Protein AF-A0A7S2A9J4-F1 (afdb_monomer_lite)

Radius of gyration: 26.91 Å; chains: 1; bounding box: 63×72×62 Å

Sequence (349 aa):
GGRGGRGGRGGGRGFRDEGPPDEVVEIGKMMHECESEIVCKLTHSETKVPYFNAGIYLENKKKIGKVDEIFGPIHEVMFTIKTDPGVVAKSFETDDVFYVGTDKLLPMSRFTNPGAGGRGGGGGRGGGRGGGRGGGRGGGRGGGRGGGRGGRGGGRGGGMRGGAKVVVEPHRHEGIFVARGKEDALVTLNSTPGVAVYGEKRISVEGPPGPDGNASKVEYRVWNPFRSKLAAAVLGGVDNIWIKPGSKVLYIGAAAGTSVSHVSDVVGPKGAVYAVEFSHRPGRDLINVAKSRTNVIPIIEDARHPLKYRMLVGMVDVVFADVAQPDQARIVALNSHYFLKNGGDSVIA

InterPro domains:
  IPR000692 rRNA 2'-O-methyltransferase fibrillarin-like [NF003276] (178-348)
  IPR000692 rRNA 2'-O-methyltransferase fibrillarin-like [PF01269] (168-348)
  IPR000692 rRNA 2'-O-methyltransferase fibrillarin-like [PR00052] (186-205)
  IPR000692 rRNA 2'-O-methyltransferase fibrillarin-like [PR00052] (219-238)
  IPR000692 rRNA 2'-O-methyltransferase fibrillarin-like [PR00052] (246-267)
  IPR000692 rRNA 2'-O-methyltransferase fibrillarin-like [PR00052] (271-288)
  IPR000692 rRNA 2'-O-methyltransferase fibrillarin-like [PR00052] (296-325)
  IPR000692 rRNA 2'-O-methyltransferase fibrillarin-like [PR00052] (326-349)
  IPR000692 rRNA 2'-O-methyltransferase fibrillarin-like [SM01206] (168-349)
  IPR007504 H/ACA ribonucleoprotein complex, subunit Gar1/Naf1 [PF04410] (24-111)
  IPR009000 Translation protein, beta-barrel domain superfamily [SSF50447] (25-100)
  IPR020813 Fibrillarin, conserved site [PS00566] (271-285)
  IPR029063 S-adenosyl-L-methionine-dependent methyltransferase superfamily [G3DSA:3.40.50.150] (224-349)
  IPR029063 S-adenosyl-L-methionine-dependent methyltransferase superfamily [SSF53335] (166-348)
  IPR038664 H/ACA RNP complex subunit Gar1/Naf1, Cbf5-binding domain [G3DSA:2.40.10.230] (20-113)

Structure (mmCIF, N/CA/C/O backbone):
data_AF-A0A7S2A9J4-F1
#
_entry.id   AF-A0A7S2A9J4-F1
#
loop_
_atom_site.group_PDB
_atom_site.id
_atom_site.type_symbol
_atom_site.label_atom_id
_atom_site.label_alt_id
_atom_site.label_comp_id
_atom_site.label_asym_id
_atom_site.label_entity_id
_atom_site.label_seq_id
_atom_site.pdbx_PDB_ins_code
_atom_site.Cartn_x
_atom_site.Cartn_y
_atom_site.Cartn_z
_atom_site.occupancy
_atom_site.B_iso_or_equiv
_atom_site.auth_seq_id
_atom_site.auth_comp_id
_atom_site.auth_asym_id
_atom_site.auth_atom_id
_atom_site.pdbx_PDB_model_num
ATOM 1 N N . GLY A 1 1 ? 12.928 52.643 40.010 1.00 33.59 1 GLY A N 1
ATOM 2 C CA . GLY A 1 1 ? 12.377 52.328 38.672 1.00 33.59 1 GLY A CA 1
ATOM 3 C C . GLY A 1 1 ? 13.469 51.691 37.840 1.00 33.59 1 GLY A C 1
ATOM 4 O O . GLY A 1 1 ? 14.613 52.042 38.037 1.00 33.59 1 GLY A O 1
ATOM 5 N N . GLY A 1 2 ? 13.247 50.739 36.951 1.00 32.59 2 GLY A N 1
ATOM 6 C CA . GLY A 1 2 ? 12.033 50.156 36.409 1.00 32.59 2 GLY A CA 1
ATOM 7 C C . GLY A 1 2 ? 12.412 49.462 35.097 1.00 32.59 2 GLY A C 1
ATOM 8 O O . GLY A 1 2 ? 13.239 49.999 34.372 1.00 32.59 2 GLY A O 1
ATOM 9 N N . ARG A 1 3 ? 11.739 48.336 34.801 1.00 33.22 3 ARG A N 1
ATOM 10 C CA . ARG A 1 3 ? 11.648 47.647 33.489 1.00 33.22 3 ARG A CA 1
ATOM 11 C C . ARG A 1 3 ? 12.969 47.051 32.961 1.00 33.22 3 ARG A C 1
ATOM 13 O O . ARG A 1 3 ? 14.032 47.610 33.123 1.00 33.22 3 ARG A O 1
ATOM 20 N N . GLY A 1 4 ? 12.999 45.915 32.280 1.00 30.64 4 GLY A N 1
ATOM 21 C CA . GLY A 1 4 ? 11.955 45.093 31.679 1.00 30.64 4 GLY A CA 1
ATOM 22 C C . GLY A 1 4 ? 12.663 44.119 30.731 1.00 30.64 4 GLY A C 1
ATOM 23 O O . GLY A 1 4 ? 13.538 44.529 29.974 1.00 30.64 4 GLY A O 1
ATOM 24 N N . GLY A 1 5 ? 12.350 42.828 30.840 1.00 34.75 5 GLY A N 1
ATOM 25 C CA . GLY A 1 5 ? 13.091 41.756 30.180 1.00 34.75 5 GLY A CA 1
ATOM 26 C C . GLY A 1 5 ? 12.804 41.539 28.693 1.00 34.75 5 GLY A C 1
ATOM 27 O O . GLY A 1 5 ? 11.956 42.182 28.079 1.00 34.75 5 GLY A O 1
ATOM 28 N N . ARG A 1 6 ? 13.481 40.527 28.142 1.00 33.19 6 ARG A N 1
ATOM 29 C CA . ARG A 1 6 ? 13.029 39.770 26.967 1.00 33.19 6 ARG A CA 1
ATOM 30 C C . ARG A 1 6 ? 13.621 38.359 27.009 1.00 33.19 6 ARG A C 1
ATOM 32 O O . ARG A 1 6 ? 14.668 38.080 26.441 1.00 33.19 6 ARG A O 1
ATOM 39 N N . GLY A 1 7 ? 12.932 37.471 27.724 1.00 32.53 7 GLY A N 1
ATOM 40 C CA . GLY A 1 7 ? 13.117 36.029 27.598 1.00 32.53 7 GLY A CA 1
ATOM 41 C C . GLY A 1 7 ? 12.467 35.543 26.303 1.00 32.53 7 GLY A C 1
ATOM 42 O O . GLY A 1 7 ? 11.255 35.674 26.124 1.00 32.53 7 GLY A O 1
ATOM 43 N N . GLY A 1 8 ? 13.270 34.995 25.394 1.00 33.19 8 GLY A N 1
ATOM 44 C CA . GLY A 1 8 ? 12.795 34.269 24.221 1.00 33.19 8 GLY A CA 1
ATOM 45 C C . GLY A 1 8 ? 12.252 32.904 24.632 1.00 33.19 8 GLY A C 1
ATOM 46 O O . GLY A 1 8 ? 13.010 31.963 24.843 1.00 33.19 8 GLY A O 1
ATOM 47 N N . ARG A 1 9 ? 10.924 32.807 24.749 1.00 37.47 9 ARG A N 1
ATOM 48 C CA . ARG A 1 9 ? 10.172 31.552 24.875 1.00 37.47 9 ARG A CA 1
ATOM 49 C C . ARG A 1 9 ? 10.313 30.725 23.590 1.00 37.47 9 ARG A C 1
ATOM 51 O O . ARG A 1 9 ? 9.515 30.868 22.670 1.00 37.47 9 ARG A O 1
ATOM 58 N N . GLY A 1 10 ? 11.288 29.822 23.553 1.00 32.78 10 GLY A N 1
ATOM 59 C CA . GLY A 1 10 ? 11.286 28.649 22.676 1.00 32.78 10 GLY A CA 1
ATOM 60 C C . GLY A 1 10 ? 10.519 27.512 23.347 1.00 32.78 10 GLY A C 1
ATOM 61 O O . GLY A 1 10 ? 11.119 26.581 23.873 1.00 32.78 10 GLY A O 1
ATOM 62 N N . GLY A 1 11 ? 9.191 27.634 23.415 1.00 30.95 11 GLY A N 1
ATOM 63 C CA . GLY A 1 11 ? 8.317 26.620 23.999 1.00 30.95 11 GLY A CA 1
ATOM 64 C C . GLY A 1 11 ? 8.198 25.415 23.076 1.00 30.95 11 GLY A C 1
ATOM 65 O O . GLY A 1 11 ? 7.288 25.359 22.251 1.00 30.95 11 GLY A O 1
ATOM 66 N N . GLY A 1 12 ? 9.105 24.451 23.233 1.00 31.80 12 GLY A N 1
ATOM 67 C CA . GLY A 1 12 ? 8.874 23.088 22.780 1.00 31.80 12 GLY A CA 1
ATOM 68 C C . GLY A 1 12 ? 7.576 22.593 23.410 1.00 31.80 12 GLY A C 1
ATOM 69 O O . GLY A 1 12 ? 7.498 22.419 24.626 1.00 31.80 12 GLY A O 1
ATOM 70 N N . ARG A 1 13 ? 6.533 22.422 22.594 1.00 37.50 13 ARG A N 1
ATOM 71 C CA . ARG A 1 13 ? 5.308 21.729 22.998 1.00 37.50 13 ARG A CA 1
ATOM 72 C C . ARG A 1 13 ? 5.639 20.244 23.105 1.00 37.50 13 ARG A C 1
ATOM 74 O O . ARG A 1 13 ? 5.336 19.463 22.211 1.00 37.50 13 ARG A O 1
ATOM 81 N N . GLY A 1 14 ? 6.314 19.882 24.193 1.00 33.25 14 GLY A N 1
ATOM 82 C CA . GLY A 1 14 ? 6.197 18.540 24.732 1.00 33.25 14 GLY A CA 1
ATOM 83 C C . GLY A 1 14 ? 4.716 18.274 24.973 1.00 33.25 14 GLY A C 1
ATOM 84 O O . GLY A 1 14 ? 3.995 19.171 25.419 1.00 33.25 14 GLY A O 1
ATOM 85 N N . PHE A 1 15 ? 4.268 17.074 24.616 1.00 44.59 15 PHE A N 1
ATOM 86 C CA . PHE A 1 15 ? 2.981 16.545 25.041 1.00 44.59 15 PHE A CA 1
ATOM 87 C C . PHE A 1 15 ? 2.942 16.640 26.567 1.00 44.59 15 PHE A C 1
ATOM 89 O O . PHE A 1 15 ? 3.576 15.848 27.262 1.00 44.59 15 PHE A O 1
ATOM 96 N N . ARG A 1 16 ? 2.299 17.693 27.078 1.00 44.44 16 ARG A N 1
ATOM 97 C CA . ARG A 1 16 ? 2.004 17.816 28.498 1.00 44.44 16 ARG A CA 1
ATOM 98 C C . ARG A 1 16 ? 1.032 16.694 28.805 1.00 44.44 16 ARG A C 1
ATOM 100 O O . ARG A 1 16 ? -0.001 16.594 28.150 1.00 44.44 16 ARG A O 1
ATOM 107 N N . ASP A 1 17 ? 1.390 15.882 29.787 1.00 51.38 17 ASP A N 1
ATOM 108 C CA . ASP A 1 17 ? 0.411 15.141 30.562 1.00 51.38 17 ASP A CA 1
ATOM 109 C C . ASP A 1 17 ? -0.480 16.218 31.200 1.00 51.38 17 ASP A C 1
ATOM 111 O O . ASP A 1 17 ? -0.089 16.897 32.154 1.00 51.38 17 ASP A O 1
ATOM 115 N N . GLU A 1 18 ? -1.577 16.548 30.516 1.00 58.66 18 GLU A N 1
ATOM 116 C CA . GLU A 1 18 ? -2.570 17.485 31.018 1.00 58.66 18 GLU A CA 1
ATOM 117 C C . GLU A 1 18 ? -3.160 16.826 32.258 1.00 58.66 18 GLU A C 1
ATOM 119 O O . GLU A 1 18 ? -3.710 15.724 32.193 1.00 58.66 18 GLU A O 1
ATOM 124 N N . GLY A 1 19 ? -2.957 17.477 33.405 1.00 61.97 19 GLY A N 1
ATOM 125 C CA . GLY A 1 19 ? -3.567 17.064 34.659 1.00 61.97 19 GLY A CA 1
ATOM 126 C C . GLY A 1 19 ? -5.087 16.917 34.515 1.00 61.97 19 GLY A C 1
ATOM 127 O O . GLY A 1 19 ? -5.661 17.333 33.505 1.00 61.97 19 GLY A O 1
ATOM 128 N N . PRO A 1 20 ? -5.750 16.304 35.506 1.00 64.44 20 PRO A N 1
ATOM 129 C CA . PRO A 1 20 ? -7.187 16.075 35.439 1.00 64.44 20 PRO A CA 1
ATOM 130 C C . PRO A 1 20 ? -7.920 17.393 35.127 1.00 64.44 20 PRO A C 1
ATOM 132 O O . PRO A 1 20 ? -7.571 18.423 35.707 1.00 64.44 20 PRO A O 1
ATOM 135 N N . PRO A 1 21 ? -8.884 17.381 34.193 1.00 73.81 21 PRO A N 1
ATOM 136 C CA . PRO A 1 21 ? -9.568 18.588 33.753 1.00 73.81 21 PRO A CA 1
ATOM 137 C C . PRO A 1 21 ? -10.351 19.226 34.906 1.00 73.81 21 PRO A C 1
ATOM 139 O O . PRO A 1 21 ? -10.860 18.536 35.799 1.00 73.81 21 PRO A O 1
ATOM 142 N N . ASP A 1 22 ? -10.471 20.555 34.860 1.00 73.75 22 ASP A N 1
ATOM 143 C CA . ASP A 1 22 ? -11.197 21.335 35.868 1.00 73.75 22 ASP A CA 1
ATOM 144 C C . ASP A 1 22 ? -12.659 20.868 35.971 1.00 73.75 22 ASP A C 1
ATOM 146 O O . ASP A 1 22 ? -13.182 20.689 37.073 1.00 73.75 22 ASP A O 1
ATOM 150 N N . GLU A 1 23 ? -13.275 20.535 34.834 1.00 80.88 23 GLU A N 1
ATOM 151 C CA . GLU A 1 23 ? -14.628 19.990 34.728 1.00 80.88 23 GLU A CA 1
ATOM 152 C C . GLU A 1 23 ? -14.685 18.866 33.688 1.00 80.88 23 GLU A C 1
ATOM 154 O O . GLU A 1 23 ? -14.047 18.935 32.634 1.00 80.88 23 GLU A O 1
ATOM 159 N N . VAL A 1 24 ? -15.474 17.835 33.988 1.00 86.25 24 VAL A N 1
ATOM 160 C CA . VAL A 1 24 ? -15.782 16.741 33.065 1.00 86.25 24 VAL A CA 1
ATOM 161 C C . VAL A 1 24 ? -17.274 16.748 32.769 1.00 86.25 24 VAL A C 1
ATOM 163 O O . VAL A 1 24 ? -18.081 17.050 33.645 1.00 86.25 24 VAL A O 1
ATOM 166 N N . VAL A 1 25 ? -17.639 16.424 31.535 1.00 89.75 25 VAL A N 1
ATOM 167 C CA . VAL A 1 25 ? -19.033 16.291 31.100 1.00 89.75 25 VAL A CA 1
ATOM 168 C C . VAL A 1 25 ? -19.250 14.919 30.494 1.00 89.75 25 VAL A C 1
ATOM 170 O O . VAL A 1 25 ? -18.323 14.341 29.924 1.00 89.75 25 VAL A O 1
ATOM 173 N N . GLU A 1 26 ? -20.468 14.407 30.629 1.00 91.50 26 GLU A N 1
ATOM 174 C CA . GLU A 1 26 ? -20.876 13.150 30.013 1.00 91.50 26 GLU A CA 1
ATOM 175 C C . GLU A 1 26 ? -20.654 13.209 28.494 1.00 91.50 26 GLU A C 1
ATOM 177 O O . GLU A 1 26 ? -21.028 14.181 27.831 1.00 91.50 26 GLU A O 1
ATOM 182 N N . ILE A 1 27 ? -20.011 12.172 27.952 1.00 90.38 27 ILE A N 1
ATOM 183 C CA . ILE A 1 27 ? -19.738 12.055 26.516 1.00 90.38 27 ILE A CA 1
ATOM 184 C C . ILE A 1 27 ? -20.468 10.872 25.887 1.00 90.38 27 ILE A C 1
ATOM 186 O O . ILE A 1 27 ? -20.951 10.974 24.761 1.00 90.38 27 ILE A O 1
ATOM 190 N N . GLY A 1 28 ? -20.570 9.747 26.584 1.00 91.88 28 GLY A N 1
ATOM 191 C CA . GLY A 1 28 ? -21.165 8.560 26.000 1.00 91.88 28 GLY A CA 1
ATOM 192 C C . GLY A 1 28 ? -21.316 7.420 26.981 1.00 91.88 28 GLY A C 1
ATOM 193 O O . GLY A 1 28 ? -20.763 7.448 28.079 1.00 91.88 28 GLY A O 1
ATOM 194 N N . LYS A 1 29 ? -22.066 6.418 26.536 1.00 93.38 29 LYS A N 1
ATOM 195 C CA . LYS A 1 29 ? -22.373 5.205 27.287 1.00 93.38 29 LYS A CA 1
ATOM 196 C C . LYS A 1 29 ? -21.697 4.001 26.668 1.00 93.38 29 LYS A C 1
ATOM 198 O O . LYS A 1 29 ? -21.623 3.905 25.440 1.00 93.38 29 LYS A O 1
ATOM 203 N N . MET A 1 30 ? -21.236 3.082 27.505 1.00 91.19 30 MET A N 1
ATOM 204 C CA . MET A 1 30 ? -20.679 1.816 27.058 1.00 91.19 30 MET A CA 1
ATOM 205 C C . MET A 1 30 ? -21.712 1.015 26.265 1.00 91.19 30 MET A C 1
ATOM 207 O O . MET A 1 30 ? -22.848 0.842 26.697 1.00 91.19 30 MET A O 1
ATOM 211 N N . MET A 1 31 ? -21.290 0.482 25.121 1.00 90.25 31 MET A N 1
ATOM 212 C CA . MET A 1 31 ? -22.050 -0.514 24.371 1.00 90.25 31 MET A CA 1
ATOM 213 C C . MET A 1 31 ? -21.505 -1.916 24.638 1.00 90.25 31 MET A C 1
ATOM 215 O O . MET A 1 31 ? -22.228 -2.773 25.137 1.00 90.25 31 MET A O 1
ATOM 219 N N . HIS A 1 32 ? -20.238 -2.144 24.291 1.00 89.38 32 HIS A N 1
ATOM 220 C CA . HIS A 1 32 ? -19.559 -3.428 24.447 1.00 89.38 32 HIS A CA 1
ATOM 221 C C . HIS A 1 32 ? -18.040 -3.235 24.485 1.00 89.38 32 HIS A C 1
ATOM 223 O O . HIS A 1 32 ? -17.503 -2.225 24.018 1.00 89.38 32 HIS A O 1
ATOM 229 N N . GLU A 1 33 ? -17.337 -4.214 25.036 1.00 89.31 33 GLU A N 1
ATOM 230 C CA . GLU A 1 33 ? -15.886 -4.301 24.999 1.00 89.31 33 GLU A CA 1
ATOM 231 C C . GLU A 1 33 ? -15.382 -4.899 23.676 1.00 89.31 33 GLU A C 1
ATOM 233 O O . GLU A 1 33 ? -15.987 -5.803 23.103 1.00 89.31 33 GLU A O 1
ATOM 238 N N . CYS A 1 34 ? -14.227 -4.429 23.206 1.00 84.81 34 CYS A N 1
ATOM 239 C CA . CYS A 1 34 ? -13.519 -4.987 22.059 1.00 84.81 34 CYS A CA 1
ATOM 240 C C . CYS A 1 34 ? -12.036 -5.134 22.416 1.00 84.81 34 CYS A C 1
ATOM 242 O O . CYS A 1 34 ? -11.259 -4.186 22.334 1.00 84.81 34 CYS A O 1
ATOM 244 N N . GLU A 1 35 ? -11.642 -6.326 22.872 1.00 84.62 35 GLU A N 1
ATOM 245 C CA . GLU A 1 35 ? -10.286 -6.643 23.345 1.00 84.62 35 GLU A CA 1
ATOM 246 C C . GLU A 1 35 ? -9.754 -5.692 24.439 1.00 84.62 35 GLU A C 1
ATOM 248 O O . GLU A 1 35 ? -9.981 -5.915 25.630 1.00 84.62 35 GLU A O 1
ATOM 253 N N . SER A 1 36 ? -9.006 -4.663 24.031 1.00 83.00 36 SER A N 1
ATOM 254 C CA . SER A 1 36 ? -8.380 -3.641 24.884 1.00 83.00 36 SER A CA 1
ATOM 255 C C . SER A 1 36 ? -9.006 -2.253 24.707 1.00 83.00 36 SER A C 1
ATOM 257 O O . SER A 1 36 ? -8.468 -1.249 25.178 1.00 83.00 36 SER A O 1
ATOM 259 N N . GLU A 1 37 ? -10.145 -2.198 24.025 1.00 90.44 37 GLU A N 1
ATOM 260 C CA . GLU A 1 37 ? -10.896 -0.988 23.741 1.00 90.44 37 GLU A CA 1
ATOM 261 C C . GLU A 1 37 ? -12.333 -1.114 24.244 1.00 90.44 37 GLU A C 1
ATOM 263 O O . GLU A 1 37 ? -12.885 -2.209 24.381 1.00 90.44 37 GLU A O 1
ATOM 268 N N . ILE A 1 38 ? -12.937 0.031 24.543 1.00 92.81 38 ILE A N 1
ATOM 269 C CA . ILE A 1 38 ? -14.344 0.129 24.932 1.00 92.81 38 ILE A CA 1
ATOM 270 C C . ILE A 1 38 ? -15.074 0.858 23.814 1.00 92.81 38 ILE A C 1
ATOM 272 O O . ILE A 1 38 ? -14.677 1.965 23.444 1.00 92.81 38 ILE A O 1
ATOM 276 N N . VAL A 1 39 ? -16.137 0.257 23.286 1.00 92.88 39 VAL A N 1
ATOM 277 C CA . VAL A 1 39 ? -16.997 0.888 22.285 1.00 92.88 39 VAL A CA 1
ATOM 278 C C . VAL A 1 39 ? -18.123 1.617 22.996 1.00 92.88 39 VAL A C 1
ATOM 280 O O . VAL A 1 39 ? -18.848 1.026 23.798 1.00 92.88 39 VAL A O 1
ATOM 283 N N . CYS A 1 40 ? -18.271 2.905 22.699 1.00 91.56 40 CYS A N 1
ATOM 284 C CA . CYS A 1 40 ? -19.250 3.771 23.339 1.00 91.56 40 CYS A CA 1
ATOM 285 C C . CYS A 1 40 ? -20.175 4.433 22.323 1.00 91.56 40 CYS A C 1
ATOM 287 O O . CYS A 1 40 ? -19.737 4.874 21.258 1.00 91.56 40 CYS A O 1
ATOM 289 N N . LYS A 1 41 ? -21.449 4.566 22.697 1.00 91.81 41 LYS A N 1
ATOM 290 C CA . LYS A 1 41 ? -22.440 5.365 21.978 1.00 91.81 41 LYS A CA 1
ATOM 291 C C . LYS A 1 41 ? -22.434 6.785 22.520 1.00 91.81 41 LYS A C 1
ATOM 293 O O . LYS A 1 41 ? -22.527 6.993 23.730 1.00 91.81 41 LYS A O 1
ATOM 298 N N . LEU A 1 42 ? -22.336 7.763 21.628 1.00 88.44 42 LEU A N 1
ATOM 299 C CA . LEU A 1 42 ? -22.327 9.174 21.990 1.00 88.44 42 LEU A CA 1
ATOM 300 C C . LEU A 1 42 ? -23.726 9.603 22.466 1.00 88.44 42 LEU A C 1
ATOM 302 O O . LEU A 1 42 ? -24.696 9.482 21.719 1.00 88.44 42 LEU A O 1
ATOM 306 N N . THR A 1 43 ? -23.845 10.106 23.698 1.00 82.00 43 THR A N 1
ATOM 307 C CA . THR A 1 43 ? -25.149 10.482 24.286 1.00 82.00 43 THR A CA 1
ATOM 308 C C . THR A 1 43 ? -25.664 11.828 23.784 1.00 82.00 43 THR A C 1
ATOM 310 O O . THR A 1 43 ? -26.870 12.066 23.760 1.00 82.00 43 THR A O 1
ATOM 313 N N . HIS A 1 44 ? -24.767 12.688 23.297 1.00 70.88 44 HIS A N 1
ATOM 314 C CA . HIS A 1 44 ? -25.088 13.995 22.718 1.00 70.88 44 HIS A CA 1
ATOM 315 C C . HIS A 1 44 ? -24.646 14.111 21.252 1.00 70.88 44 HIS A C 1
ATOM 317 O O . HIS A 1 44 ? -24.027 15.108 20.857 1.00 70.88 44 HIS A O 1
ATOM 323 N N . SER A 1 45 ? -24.978 13.097 20.443 1.00 59.81 45 SER A N 1
ATOM 324 C CA . SER A 1 45 ? -24.548 12.965 19.041 1.00 59.81 45 SER A CA 1
ATOM 325 C C . SER A 1 45 ? -24.882 14.153 18.142 1.00 59.81 45 SER A C 1
ATOM 327 O O . SER A 1 45 ? -24.171 14.402 17.176 1.00 59.81 45 SER A O 1
ATOM 329 N N . GLU A 1 46 ? -25.901 14.939 18.480 1.00 57.94 46 GLU A N 1
ATOM 330 C CA . GLU A 1 46 ? -26.344 16.080 17.675 1.00 57.94 46 GLU A CA 1
ATOM 331 C C . GLU A 1 46 ? -25.550 17.372 17.930 1.00 57.94 46 GLU A C 1
ATOM 333 O O . GLU A 1 46 ? -25.601 18.299 17.121 1.00 57.94 46 GLU A O 1
ATOM 338 N N . THR A 1 47 ? -24.793 17.467 19.032 1.00 61.97 47 THR A N 1
ATOM 339 C CA . THR A 1 47 ? -24.224 18.756 19.471 1.00 61.97 47 THR A CA 1
ATOM 340 C C . THR A 1 47 ? -22.702 18.786 19.521 1.00 61.97 47 THR A C 1
ATOM 342 O O . THR A 1 47 ? -22.105 19.761 19.046 1.00 61.97 47 THR A O 1
ATOM 345 N N . LYS A 1 48 ? -22.050 17.758 20.078 1.00 80.00 48 LYS A N 1
ATOM 346 C CA . LYS A 1 48 ? -20.613 17.798 20.389 1.00 80.00 48 LYS A CA 1
ATOM 347 C C . LYS A 1 48 ? -19.936 16.442 20.182 1.00 80.00 48 LYS A C 1
ATOM 349 O O . LYS A 1 48 ? -20.427 15.429 20.655 1.00 80.00 48 LYS A O 1
ATOM 354 N N . VAL A 1 49 ? -18.771 16.453 19.538 1.00 84.56 49 VAL A N 1
ATOM 355 C CA . VAL A 1 49 ? -17.909 15.288 19.270 1.00 84.56 49 VAL A CA 1
ATOM 356 C C . VAL A 1 49 ? -16.585 15.470 20.008 1.00 84.56 49 VAL A C 1
ATOM 358 O O . VAL A 1 49 ? -16.038 16.576 19.972 1.00 84.56 49 VAL A O 1
ATOM 361 N N . PRO A 1 50 ? -16.026 14.444 20.663 1.00 85.94 50 PRO A N 1
ATOM 362 C CA . PRO A 1 50 ? -14.729 14.575 21.315 1.00 85.94 50 PRO A CA 1
ATOM 363 C C . PRO A 1 50 ? -13.589 14.745 20.296 1.00 85.94 50 PRO A C 1
ATOM 365 O O . PRO A 1 50 ? -13.678 14.297 19.153 1.00 85.94 50 PRO A O 1
ATOM 368 N N . TYR A 1 51 ? -12.483 15.381 20.695 1.00 84.44 51 TYR A N 1
ATOM 369 C CA . TYR A 1 51 ? -11.259 15.322 19.884 1.00 84.44 51 TYR A CA 1
ATOM 370 C C . TYR A 1 51 ? -10.692 13.897 19.867 1.00 84.44 51 TYR A C 1
ATOM 372 O O . TYR A 1 51 ? -10.717 13.186 20.872 1.00 84.44 51 TYR A O 1
ATOM 380 N N . PHE A 1 52 ? -10.052 13.529 18.758 1.00 85.62 52 PHE A N 1
ATOM 381 C CA . PHE A 1 52 ? -9.144 12.384 18.731 1.00 85.62 52 PHE A CA 1
ATOM 382 C C . PHE A 1 52 ? -8.062 12.527 19.811 1.00 85.62 52 PHE A C 1
ATOM 384 O O . PHE A 1 52 ? -7.494 13.609 19.985 1.00 85.62 52 PHE A O 1
ATOM 391 N N . ASN A 1 53 ? -7.748 11.433 20.508 1.00 86.62 53 ASN A N 1
ATOM 392 C CA . ASN A 1 53 ? -6.859 11.388 21.674 1.00 86.62 53 ASN A CA 1
ATOM 393 C C . ASN A 1 53 ? -7.313 12.217 22.892 1.00 86.62 53 ASN A C 1
ATOM 395 O O . ASN A 1 53 ? -6.503 12.434 23.797 1.00 86.62 53 ASN A O 1
ATOM 399 N N . ALA A 1 54 ? -8.569 12.673 22.959 1.00 89.38 54 ALA A N 1
ATOM 400 C CA . ALA A 1 54 ? -9.099 13.276 24.180 1.00 89.38 54 ALA A CA 1
ATOM 401 C C . ALA A 1 54 ? -9.059 12.263 25.333 1.00 89.38 54 ALA A C 1
ATOM 403 O O . ALA A 1 54 ? -9.393 11.095 25.140 1.00 89.38 54 ALA A O 1
ATOM 404 N N . GLY A 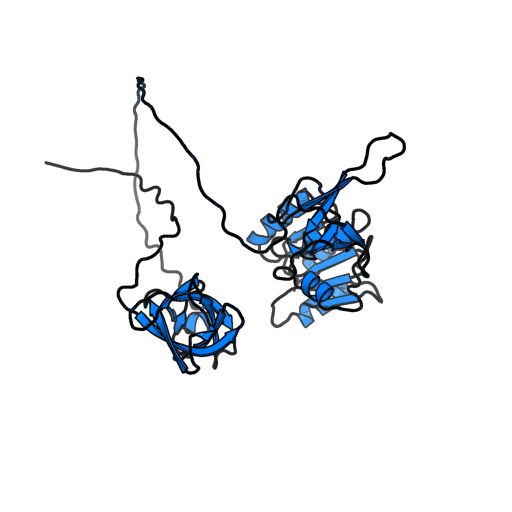1 55 ? -8.640 12.704 26.521 1.00 91.12 55 GLY A N 1
ATOM 405 C CA . GLY A 1 55 ? -8.675 11.871 27.721 1.00 91.12 55 GLY A CA 1
ATOM 406 C C . GLY A 1 55 ? -10.114 11.551 28.116 1.00 91.12 55 GLY A C 1
ATOM 407 O O . GLY A 1 55 ? -10.964 12.441 28.104 1.00 91.12 55 GLY A O 1
ATOM 408 N N . ILE A 1 56 ? -10.364 10.294 28.466 1.00 93.31 56 ILE A N 1
ATOM 409 C CA . ILE A 1 56 ? -11.647 9.824 28.985 1.00 93.31 56 ILE A CA 1
ATOM 410 C C . ILE A 1 56 ? -11.511 9.550 30.477 1.00 93.31 56 ILE A C 1
ATOM 412 O O . ILE A 1 56 ? -10.522 8.963 30.932 1.00 93.31 56 ILE A O 1
ATOM 416 N N . TYR A 1 57 ? -12.534 9.955 31.219 1.00 92.19 57 TYR A N 1
ATOM 417 C CA . TYR A 1 57 ? -12.596 9.906 32.667 1.00 92.19 57 TYR A CA 1
ATOM 418 C C . TYR A 1 57 ? -13.882 9.225 33.146 1.00 92.19 57 TYR A C 1
ATOM 420 O O . TYR A 1 57 ? -14.885 9.181 32.436 1.00 92.19 57 TYR A O 1
ATOM 428 N N . LEU A 1 58 ? -13.844 8.728 34.379 1.00 90.94 58 LEU A N 1
ATOM 429 C CA . LEU A 1 58 ? -15.038 8.425 35.167 1.00 90.94 58 LEU A CA 1
ATOM 430 C C . LEU A 1 58 ? -15.562 9.702 35.838 1.00 90.94 58 LEU A C 1
ATOM 432 O O . LEU A 1 58 ? -14.870 10.723 35.871 1.00 90.94 58 LEU A O 1
ATOM 436 N N . GLU A 1 59 ? -16.745 9.626 36.443 1.00 87.06 59 GLU A N 1
ATOM 437 C CA . GLU A 1 59 ? -17.364 10.744 37.171 1.00 87.06 59 GLU A CA 1
ATOM 438 C C . GLU A 1 59 ? -16.436 11.323 38.256 1.00 87.06 59 GLU A C 1
ATOM 440 O O . GLU A 1 59 ? -16.309 12.535 38.422 1.00 87.06 59 GLU A O 1
ATOM 445 N N . ASN A 1 60 ? -15.669 10.459 38.928 1.00 86.56 60 ASN A N 1
ATOM 446 C CA . ASN A 1 60 ? -14.671 10.847 39.930 1.00 86.56 60 ASN A CA 1
ATOM 447 C C . ASN A 1 60 ? -13.383 11.470 39.343 1.00 86.56 60 ASN A C 1
ATOM 449 O O . ASN A 1 60 ? -12.379 11.584 40.049 1.00 86.56 60 ASN A O 1
ATOM 453 N N . LYS A 1 61 ? -13.381 11.839 38.055 1.00 86.12 61 LYS A N 1
ATOM 454 C CA . LYS A 1 61 ? -12.246 12.397 37.299 1.00 86.12 61 LYS A CA 1
ATOM 455 C C . LYS A 1 61 ? -11.026 11.475 37.205 1.00 86.12 61 LYS A C 1
ATOM 457 O O . LYS A 1 61 ? -9.937 11.922 36.833 1.00 86.12 61 LYS A O 1
ATOM 462 N N . LYS A 1 62 ? -11.170 10.179 37.496 1.00 88.62 62 LYS A N 1
ATOM 463 C CA . LYS A 1 62 ? -10.115 9.194 37.239 1.00 88.62 62 LYS A CA 1
ATOM 464 C C . LYS A 1 62 ? -10.038 8.928 35.742 1.00 88.62 62 LYS A C 1
ATOM 466 O O . LYS A 1 62 ? -11.015 8.488 35.141 1.00 88.62 62 LYS A O 1
ATOM 471 N N . LYS A 1 63 ? -8.869 9.168 35.152 1.00 90.62 63 LYS A N 1
ATOM 472 C CA . LYS A 1 63 ? -8.613 8.858 33.744 1.00 90.62 63 LYS A CA 1
ATOM 473 C C . LYS A 1 63 ? -8.588 7.345 33.537 1.00 90.62 63 LYS A C 1
ATOM 475 O O . LYS A 1 63 ? -7.941 6.633 34.305 1.00 90.62 63 LYS A O 1
ATOM 480 N N . ILE A 1 64 ? -9.285 6.878 32.507 1.00 92.81 64 ILE A N 1
ATOM 481 C CA . ILE A 1 64 ? -9.364 5.453 32.153 1.00 92.81 64 ILE A CA 1
ATOM 482 C C . ILE A 1 64 ? -8.769 5.137 30.784 1.00 92.81 64 ILE A C 1
ATOM 484 O O . ILE A 1 64 ? -8.503 3.978 30.477 1.00 92.81 64 ILE A O 1
ATOM 488 N N . GLY A 1 65 ? -8.555 6.156 29.960 1.00 93.00 65 GLY A N 1
ATOM 489 C CA . GLY A 1 65 ? -8.045 5.981 28.615 1.00 93.00 65 GLY A CA 1
ATOM 490 C C . GLY A 1 65 ? -8.162 7.249 27.794 1.00 93.00 65 GLY A C 1
ATOM 491 O O . GLY A 1 65 ? -8.232 8.366 28.322 1.00 93.00 65 GLY A O 1
ATOM 492 N N . LYS A 1 66 ? -8.185 7.069 26.479 1.00 94.06 66 LYS A N 1
ATOM 493 C CA . LYS A 1 66 ? -8.333 8.152 25.510 1.00 94.06 66 LYS A CA 1
ATOM 494 C C . LYS A 1 66 ? -9.129 7.706 24.290 1.00 94.06 66 LYS A C 1
ATOM 496 O O . LYS A 1 66 ? -9.111 6.529 23.946 1.00 94.06 66 LYS A O 1
ATOM 501 N N . VAL A 1 67 ? -9.770 8.656 23.618 1.00 92.75 67 VAL A N 1
ATOM 502 C CA . VAL A 1 67 ? -10.467 8.410 22.347 1.00 92.75 67 VAL A CA 1
ATOM 503 C C . VAL A 1 67 ? -9.464 7.979 21.277 1.00 92.75 67 VAL A C 1
ATOM 505 O O . VAL A 1 67 ? -8.483 8.698 21.055 1.00 92.75 67 VAL A O 1
ATOM 508 N N . ASP A 1 68 ? -9.714 6.850 20.613 1.00 91.94 68 ASP A N 1
ATOM 509 C CA . ASP A 1 68 ? -8.884 6.361 19.500 1.00 91.94 68 ASP A CA 1
ATOM 510 C C . ASP A 1 68 ? -9.586 6.573 18.156 1.00 91.94 68 ASP A C 1
ATOM 512 O O . ASP A 1 68 ? -9.061 7.279 17.295 1.00 91.94 68 ASP A O 1
ATOM 516 N N . GLU A 1 69 ? -10.816 6.068 18.015 1.00 90.69 69 GLU A N 1
ATOM 517 C CA . GLU A 1 69 ? -11.593 6.151 16.776 1.00 90.69 69 GLU A CA 1
ATOM 518 C C . GLU A 1 69 ? -12.991 6.738 16.996 1.00 90.69 69 GLU A C 1
ATOM 520 O O . GLU A 1 69 ? -13.586 6.582 18.058 1.00 90.69 69 GLU A O 1
ATOM 525 N N . ILE A 1 70 ? -13.522 7.424 15.980 1.00 90.19 70 ILE A N 1
ATOM 526 C CA . ILE A 1 70 ? -14.891 7.961 15.949 1.00 90.19 70 ILE A CA 1
ATOM 527 C C . ILE A 1 70 ? -15.518 7.517 14.630 1.00 90.19 70 ILE A C 1
ATOM 529 O O . ILE A 1 70 ? -14.961 7.781 13.563 1.00 90.19 70 ILE A O 1
ATOM 533 N N . PHE A 1 71 ? -16.652 6.829 14.702 1.00 90.62 71 PHE A N 1
ATOM 534 C CA . PHE A 1 71 ? -17.285 6.154 13.571 1.00 90.62 71 PHE A CA 1
ATOM 535 C C . PHE A 1 71 ? -18.811 6.111 13.734 1.00 90.62 71 PHE A C 1
ATOM 537 O O . PHE A 1 71 ? -19.371 6.674 14.671 1.00 90.62 71 PHE A O 1
ATOM 544 N N . GLY A 1 72 ? -19.496 5.455 12.798 1.00 86.94 72 GLY A N 1
ATOM 545 C CA . GLY A 1 72 ? -20.957 5.410 12.747 1.00 86.94 72 GLY A CA 1
ATOM 546 C C . GLY A 1 72 ? -21.564 6.534 11.895 1.00 86.94 72 GLY A C 1
ATOM 547 O O . GLY A 1 72 ? -20.860 7.448 11.452 1.00 86.94 72 GLY A O 1
ATOM 548 N N . PRO A 1 73 ? -22.866 6.444 11.585 1.00 80.50 73 PRO A N 1
ATOM 549 C CA . PRO A 1 73 ? -23.564 7.469 10.821 1.00 80.50 73 PRO A CA 1
ATOM 550 C C . PRO A 1 73 ? -23.749 8.752 11.648 1.00 80.50 73 PRO A C 1
ATOM 552 O O . PRO A 1 73 ? -23.722 8.732 12.872 1.00 80.50 73 PRO A O 1
ATOM 555 N N . ILE A 1 74 ? -24.001 9.885 10.983 1.00 74.94 74 ILE A N 1
ATOM 556 C CA . ILE A 1 74 ? -24.099 11.218 11.623 1.00 74.94 74 ILE A CA 1
ATOM 557 C C . ILE A 1 74 ? -25.137 11.269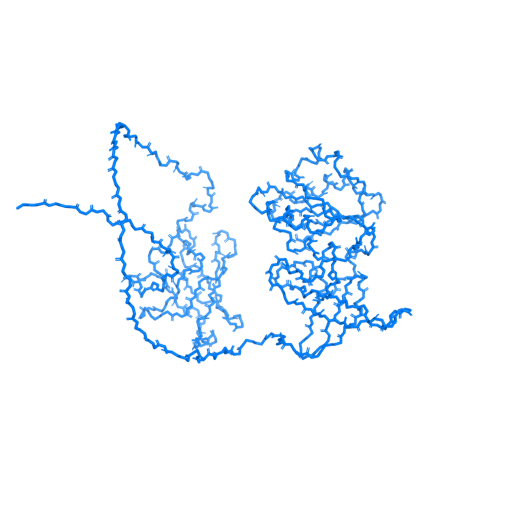 12.763 1.00 74.94 74 ILE A C 1
ATOM 559 O O . ILE A 1 74 ? -24.965 12.027 13.712 1.00 74.94 74 ILE A O 1
ATOM 563 N N . HIS A 1 75 ? -26.202 10.468 12.680 1.00 76.19 75 HIS A N 1
ATOM 564 C CA . HIS A 1 75 ? -27.259 10.393 13.695 1.00 76.19 75 HIS A CA 1
ATOM 565 C C . HIS A 1 75 ? -26.937 9.424 14.847 1.00 76.19 75 HIS A C 1
ATOM 567 O O . HIS A 1 75 ? -27.534 9.523 15.916 1.00 76.19 75 HIS A O 1
ATOM 573 N N . GLU A 1 76 ? -25.983 8.512 14.661 1.00 81.00 76 GLU A N 1
ATOM 574 C CA . GLU A 1 76 ? -25.611 7.488 15.639 1.00 81.00 76 GLU A CA 1
ATOM 575 C C . GLU A 1 76 ? -24.087 7.337 15.688 1.00 81.00 76 GLU A C 1
ATOM 577 O O . GLU A 1 76 ? -23.500 6.342 15.263 1.00 81.00 76 GLU A O 1
ATOM 582 N N . VAL A 1 77 ? -23.435 8.387 16.184 1.00 86.69 77 VAL A N 1
ATOM 583 C CA . VAL A 1 77 ? -21.980 8.415 16.323 1.00 86.69 77 VAL A CA 1
ATOM 584 C C . VAL A 1 77 ? -21.555 7.521 17.487 1.00 86.69 77 VAL A C 1
ATOM 586 O O . VAL A 1 77 ? -22.058 7.629 18.608 1.00 86.69 77 VAL A O 1
ATOM 589 N N . MET A 1 78 ? -20.584 6.663 17.212 1.00 92.00 78 MET A N 1
ATOM 590 C CA . MET A 1 78 ? -19.892 5.817 18.173 1.00 92.00 78 MET A CA 1
ATOM 591 C C . MET A 1 78 ? -18.418 6.211 18.231 1.00 92.00 78 MET A C 1
ATOM 593 O O . MET A 1 78 ? -17.875 6.814 17.301 1.00 92.00 78 MET A O 1
ATOM 597 N N . PHE A 1 79 ? -17.754 5.877 19.328 1.00 93.06 79 PHE A N 1
ATOM 598 C CA . PHE A 1 79 ? -16.317 6.072 19.462 1.00 93.06 79 PHE A CA 1
ATOM 599 C C . PHE A 1 79 ? -15.680 4.948 20.274 1.00 93.06 79 PHE A C 1
ATOM 601 O O . PHE A 1 79 ? -16.331 4.350 21.133 1.00 93.06 79 PHE A O 1
ATOM 608 N N . THR A 1 80 ? -14.407 4.663 20.000 1.00 93.56 80 THR A N 1
ATOM 609 C CA . THR A 1 80 ? -13.609 3.734 20.802 1.00 93.56 80 THR A CA 1
ATOM 610 C C . THR A 1 80 ? -12.748 4.473 21.814 1.00 93.56 80 THR A C 1
ATOM 612 O O . THR A 1 80 ? -12.245 5.579 21.581 1.00 93.56 80 THR A O 1
ATOM 615 N N . ILE A 1 81 ? -12.563 3.830 22.962 1.00 94.00 81 ILE A N 1
ATOM 616 C CA . ILE A 1 81 ? -11.701 4.290 24.042 1.00 94.00 81 ILE A CA 1
ATOM 617 C C . ILE A 1 81 ? -10.567 3.290 24.179 1.00 94.00 81 ILE A C 1
ATOM 619 O O . ILE A 1 81 ? -10.780 2.163 24.625 1.00 94.00 81 ILE A O 1
ATOM 623 N N . LYS A 1 82 ? -9.349 3.715 23.845 1.00 94.19 82 LYS A N 1
ATOM 624 C CA . LYS A 1 82 ? -8.143 2.956 24.159 1.00 94.19 82 LYS A CA 1
ATOM 625 C C . LYS A 1 82 ? -7.868 3.082 25.652 1.00 94.19 82 LYS A C 1
ATOM 627 O O . LYS A 1 82 ? -7.569 4.182 26.127 1.00 94.19 82 LYS A O 1
ATOM 632 N N . THR A 1 83 ? -7.962 1.975 26.381 1.00 92.88 83 THR A N 1
ATOM 633 C CA . THR A 1 83 ? -7.778 1.971 27.837 1.00 92.88 83 THR A CA 1
ATOM 634 C C . THR A 1 83 ? -6.318 2.200 28.230 1.00 92.88 83 THR A C 1
ATOM 636 O O . THR A 1 83 ? -5.403 1.685 27.581 1.00 92.88 83 THR A O 1
ATOM 639 N N . ASP A 1 84 ? -6.090 2.946 29.311 1.00 90.50 84 ASP A N 1
ATOM 640 C CA . ASP A 1 84 ? -4.759 3.129 29.895 1.00 90.50 84 ASP A CA 1
ATOM 641 C C . ASP A 1 84 ? -4.281 1.836 30.603 1.00 90.50 84 ASP A C 1
ATOM 643 O O . ASP A 1 84 ? -5.096 1.012 31.031 1.00 90.50 84 ASP A O 1
ATOM 647 N N . PRO A 1 85 ? -2.959 1.622 30.765 1.00 87.00 85 PRO A N 1
ATOM 648 C CA . PRO A 1 85 ? -2.436 0.425 31.422 1.00 87.00 85 PRO A CA 1
ATOM 649 C C . PRO A 1 85 ? -3.011 0.222 32.834 1.00 87.00 85 PRO A C 1
ATOM 651 O O . PRO A 1 85 ? -2.883 1.089 33.696 1.00 87.00 85 PRO A O 1
ATOM 654 N N . GLY A 1 86 ? -3.596 -0.954 33.083 1.00 84.75 86 GLY A N 1
ATOM 655 C CA . GLY A 1 86 ? -4.229 -1.303 34.363 1.00 84.75 86 GLY A CA 1
ATOM 656 C C . GLY A 1 86 ? -5.745 -1.090 34.402 1.00 84.75 86 GLY A C 1
ATOM 657 O O . GLY A 1 86 ? -6.377 -1.450 35.392 1.00 84.75 86 GLY A O 1
ATOM 658 N N . VAL A 1 87 ? -6.329 -0.555 33.330 1.00 88.81 87 VAL A N 1
ATOM 659 C CA . VAL A 1 87 ? -7.776 -0.530 33.109 1.00 88.81 87 VAL A CA 1
ATOM 660 C C . VAL A 1 87 ? -8.149 -1.723 32.232 1.00 88.81 87 VAL A C 1
ATOM 662 O O . VAL A 1 87 ? -7.503 -1.982 31.220 1.00 88.81 87 VAL A O 1
ATOM 665 N N . VAL A 1 88 ? -9.165 -2.481 32.641 1.00 87.62 88 VAL A N 1
ATOM 666 C CA . VAL A 1 88 ? -9.635 -3.669 31.921 1.00 87.62 88 VAL A CA 1
ATOM 667 C C . VAL A 1 88 ? -10.990 -3.334 31.315 1.00 87.62 88 VAL A C 1
ATOM 669 O O . VAL A 1 88 ? -11.928 -3.094 32.057 1.00 87.62 88 VAL A O 1
ATOM 672 N N . ALA A 1 89 ? -11.119 -3.342 29.987 1.00 86.06 89 ALA A N 1
ATOM 673 C CA . ALA A 1 89 ? -12.380 -3.000 29.313 1.00 86.06 89 ALA A CA 1
ATOM 674 C C . ALA A 1 89 ? -13.577 -3.842 29.808 1.00 86.06 89 ALA A C 1
ATOM 676 O O . ALA A 1 89 ? -14.670 -3.319 29.976 1.00 86.06 89 ALA A O 1
ATOM 677 N N . LYS A 1 90 ? -13.338 -5.117 30.144 1.00 88.44 90 LYS A N 1
ATOM 678 C CA . LYS A 1 90 ? -14.336 -6.042 30.713 1.00 88.44 90 LYS A CA 1
ATOM 679 C C . LYS A 1 90 ? -14.836 -5.688 32.117 1.00 88.44 90 LYS A C 1
ATOM 681 O O . LYS A 1 90 ? -15.729 -6.365 32.607 1.00 88.44 90 LYS A O 1
ATOM 686 N N . SER A 1 91 ? -14.221 -4.729 32.813 1.00 88.19 91 SER A N 1
ATOM 687 C CA . SER A 1 91 ? -14.682 -4.333 34.151 1.00 88.19 91 SER A CA 1
ATOM 688 C C . SER A 1 91 ? -15.853 -3.354 34.121 1.00 88.19 91 SER A C 1
ATOM 690 O O . SER A 1 91 ? -16.297 -2.948 35.189 1.00 88.19 91 SER A O 1
ATOM 692 N N . PHE A 1 92 ? -16.272 -2.924 32.934 1.00 89.50 92 PHE A N 1
ATOM 693 C CA . PHE A 1 92 ? -17.371 -1.993 32.732 1.00 89.50 92 PHE A CA 1
ATOM 694 C C . PHE A 1 92 ? -18.581 -2.745 32.173 1.00 89.50 92 PHE A C 1
ATOM 696 O O . PHE A 1 92 ? -18.422 -3.709 31.418 1.00 89.50 92 PHE A O 1
ATOM 703 N N . GLU A 1 93 ? -19.773 -2.319 32.568 1.00 88.75 93 GLU A N 1
ATOM 704 C CA . GLU A 1 93 ? -21.045 -2.893 32.133 1.00 88.75 93 GLU A CA 1
ATOM 705 C C . GLU A 1 93 ? -21.671 -2.039 31.022 1.00 88.75 93 GLU A C 1
ATOM 707 O O . GLU A 1 93 ? -21.361 -0.858 30.853 1.00 88.75 93 GLU A O 1
ATOM 712 N N . THR A 1 94 ? -22.567 -2.632 30.230 1.00 88.62 94 THR A N 1
ATOM 713 C CA . THR A 1 94 ? -23.352 -1.875 29.246 1.00 88.62 94 THR A CA 1
ATOM 714 C C . THR A 1 94 ? -24.103 -0.733 29.941 1.00 88.62 94 THR A C 1
ATOM 716 O O . THR A 1 94 ? -24.607 -0.906 31.045 1.00 88.62 94 THR A O 1
ATOM 719 N N . ASP A 1 95 ? -24.178 0.425 29.282 1.00 88.44 95 ASP A N 1
ATOM 720 C CA . ASP A 1 95 ? -24.720 1.689 29.803 1.00 88.44 95 ASP A CA 1
ATOM 721 C C . ASP A 1 95 ? -23.865 2.437 30.843 1.00 88.44 95 ASP A C 1
ATOM 723 O O . ASP A 1 95 ? -24.251 3.544 31.237 1.00 88.44 95 ASP A O 1
ATOM 727 N N . ASP A 1 96 ? -22.672 1.939 31.198 1.00 90.94 96 ASP A N 1
ATOM 728 C CA . ASP A 1 96 ? -21.713 2.710 31.998 1.00 90.94 96 ASP A CA 1
ATOM 729 C C . ASP A 1 96 ? -21.380 4.048 31.327 1.00 90.94 96 ASP A C 1
ATOM 731 O O . ASP A 1 96 ? -21.088 4.123 30.129 1.00 90.94 96 ASP A O 1
ATOM 735 N N . VAL A 1 97 ? -21.424 5.124 32.115 1.00 92.38 97 VAL A N 1
ATOM 736 C CA . VAL A 1 97 ? -21.277 6.497 31.623 1.00 92.38 97 VAL A CA 1
ATOM 737 C C . VAL A 1 97 ? -19.821 6.947 31.694 1.00 92.38 97 VAL A C 1
ATOM 739 O O . VAL A 1 97 ? -19.172 6.889 32.741 1.00 92.38 97 VAL A O 1
ATOM 742 N N . PHE A 1 98 ? -19.324 7.476 30.579 1.00 93.62 98 PHE A N 1
ATOM 743 C CA . PHE A 1 98 ? -17.987 8.044 30.472 1.00 93.62 98 PHE A CA 1
ATOM 744 C C . PHE A 1 98 ? -18.018 9.555 30.279 1.00 93.62 98 PHE A C 1
ATOM 746 O O . PHE A 1 98 ? -18.967 10.123 29.730 1.00 93.62 98 PHE A O 1
ATOM 753 N N . TYR A 1 99 ? -16.927 10.201 30.693 1.00 92.56 99 TYR A N 1
ATOM 754 C CA . TYR A 1 99 ? -16.808 11.650 30.732 1.00 92.56 99 TYR A CA 1
ATOM 755 C C . TYR A 1 99 ? -15.563 12.154 29.995 1.00 92.56 99 TYR A C 1
ATOM 757 O O . TYR A 1 99 ? -14.544 11.469 29.898 1.00 92.56 99 TYR A O 1
ATOM 765 N N . VAL A 1 100 ? -15.627 13.390 29.503 1.00 91.62 100 VAL A N 1
ATOM 766 C CA . VAL A 1 100 ? -14.536 14.077 28.797 1.00 91.62 100 VAL A CA 1
ATOM 767 C C . VAL A 1 100 ? -14.386 15.511 29.308 1.00 91.62 100 VAL A C 1
ATOM 769 O O . VAL A 1 100 ? -15.349 16.117 29.777 1.00 91.62 100 VAL A O 1
ATOM 772 N N . GLY A 1 101 ? -13.179 16.072 29.212 1.00 87.25 101 GLY A N 1
ATOM 773 C CA . GLY A 1 101 ? -12.948 17.489 29.507 1.00 87.25 101 GLY A CA 1
ATOM 774 C C . GLY A 1 101 ? -13.723 18.408 28.557 1.00 87.25 101 GLY A C 1
ATOM 775 O O . GLY A 1 101 ? -13.797 18.157 27.350 1.00 87.25 101 GLY A O 1
ATOM 776 N N . THR A 1 102 ? -14.287 19.496 29.085 1.00 83.12 102 THR A N 1
ATOM 777 C CA . THR A 1 102 ? -15.071 20.474 28.303 1.00 83.12 102 THR A CA 1
ATOM 778 C C . THR A 1 102 ? -14.251 21.172 27.212 1.00 83.12 102 THR A C 1
ATOM 780 O O . THR A 1 102 ? -14.794 21.561 26.176 1.00 83.12 102 THR A O 1
ATOM 783 N N . ASP A 1 103 ? -12.934 21.275 27.399 1.00 80.69 103 ASP A N 1
ATOM 784 C CA . ASP A 1 103 ? -11.967 21.810 26.439 1.00 80.69 103 ASP A CA 1
ATOM 785 C C . ASP A 1 103 ? -11.701 20.862 25.255 1.00 80.69 103 ASP A C 1
ATOM 787 O O . ASP A 1 103 ? -11.161 21.281 24.225 1.00 80.69 103 ASP A O 1
ATOM 791 N N . LYS A 1 104 ? -12.104 19.591 25.377 1.00 83.50 104 LYS A N 1
ATOM 792 C CA . LYS A 1 104 ? -11.899 18.543 24.375 1.00 83.50 104 LYS A CA 1
ATOM 793 C C . LYS A 1 104 ? -13.176 18.167 23.613 1.00 83.50 104 LYS A C 1
ATOM 795 O O . LYS A 1 104 ? -13.290 17.040 23.129 1.00 83.50 104 LYS A O 1
ATOM 800 N N . LEU A 1 105 ? -14.078 19.125 23.402 1.00 84.19 105 LEU A N 1
ATOM 801 C CA . LEU A 1 105 ? -15.277 18.953 22.577 1.00 84.19 105 LEU A CA 1
ATOM 802 C C . LEU A 1 105 ? -15.269 19.853 21.331 1.00 84.19 105 LEU A C 1
ATOM 804 O O . LEU A 1 105 ? -14.893 21.025 21.376 1.00 84.19 105 LEU A O 1
ATOM 808 N N . LEU A 1 106 ? -15.721 19.301 20.207 1.00 82.50 106 LEU A N 1
ATOM 809 C CA . LEU A 1 106 ? -15.910 19.968 18.922 1.00 82.50 106 LEU A CA 1
ATOM 810 C C . LEU A 1 106 ? -17.402 20.048 18.589 1.00 82.50 106 LEU A C 1
ATOM 812 O O . LEU A 1 106 ? -18.097 19.048 18.729 1.00 82.50 106 LEU A O 1
ATOM 816 N N . PRO A 1 107 ? -17.916 21.187 18.097 1.00 79.56 107 PRO A N 1
ATOM 817 C CA . PRO A 1 107 ? -19.308 21.266 17.674 1.00 79.56 107 PRO A CA 1
ATOM 818 C C . PRO A 1 107 ? -19.547 20.432 16.406 1.00 79.56 107 PRO A C 1
ATOM 820 O O . PRO A 1 107 ? -18.748 20.496 15.465 1.00 79.56 107 PRO A O 1
ATOM 823 N N . MET A 1 108 ? -20.675 19.714 16.352 1.00 71.56 108 MET A N 1
ATOM 824 C CA . MET A 1 108 ? -21.069 18.861 15.212 1.00 71.56 108 MET A CA 1
ATOM 825 C C . MET A 1 108 ? -21.101 19.600 13.868 1.00 71.56 108 MET A C 1
ATOM 827 O O . MET A 1 108 ? -20.797 19.023 12.825 1.00 71.56 108 MET A O 1
ATOM 831 N N . SER A 1 109 ? -21.376 20.907 13.885 1.00 71.19 109 SER A N 1
ATOM 832 C CA . SER A 1 109 ? -21.377 21.760 12.691 1.00 71.19 109 SER A CA 1
ATOM 833 C C . SER A 1 109 ? -20.048 21.773 11.928 1.00 71.19 109 SER A C 1
ATOM 835 O O . SER A 1 109 ? -20.045 22.016 10.723 1.00 71.19 109 SER A O 1
ATOM 837 N N . ARG A 1 110 ? -18.915 21.466 12.581 1.00 74.06 110 ARG A N 1
ATOM 838 C CA . ARG A 1 110 ? -17.621 21.312 11.891 1.00 74.06 110 ARG A CA 1
ATOM 839 C C . ARG A 1 110 ? -17.560 20.080 10.990 1.00 74.06 110 ARG A C 1
ATOM 841 O O . ARG A 1 110 ? -16.773 20.081 10.048 1.00 74.06 110 ARG A O 1
ATOM 848 N N . PHE A 1 111 ? -18.363 19.059 11.275 1.00 70.12 111 PHE A N 1
ATOM 849 C CA . PHE A 1 111 ? -18.394 17.801 10.532 1.00 70.12 111 PHE A CA 1
ATOM 850 C C . PHE A 1 111 ? -19.505 17.781 9.477 1.00 70.12 111 PHE A C 1
ATOM 852 O O . PHE A 1 111 ? -19.343 17.138 8.446 1.00 70.12 111 PHE A O 1
ATOM 859 N N . THR A 1 112 ? -20.594 18.531 9.685 1.00 68.69 112 THR A N 1
ATOM 860 C CA . THR A 1 112 ? -21.698 18.641 8.716 1.00 68.69 112 THR A CA 1
ATOM 861 C C . THR A 1 112 ? -21.524 19.780 7.704 1.00 68.69 112 THR A C 1
ATOM 863 O O . THR A 1 112 ? -22.046 19.678 6.600 1.00 68.69 112 THR A O 1
ATOM 866 N N . ASN A 1 113 ? -20.748 20.829 8.025 1.00 66.06 113 ASN A N 1
ATOM 867 C CA . ASN A 1 113 ? -20.493 21.976 7.142 1.00 66.06 113 ASN A CA 1
ATOM 868 C C . ASN A 1 113 ? -18.986 22.295 7.024 1.00 66.06 113 ASN A C 1
ATOM 870 O O . ASN A 1 113 ? -18.499 23.240 7.656 1.00 66.06 113 ASN A O 1
ATOM 874 N N . PRO A 1 114 ? -18.225 21.587 6.167 1.00 53.31 114 PRO A N 1
ATOM 875 C CA . PRO A 1 114 ? -16.783 21.809 5.995 1.00 53.31 114 PRO A CA 1
ATOM 876 C C . PRO A 1 114 ? -16.381 23.181 5.392 1.00 53.31 114 PRO A C 1
ATOM 878 O O . PRO A 1 114 ? -15.203 23.407 5.125 1.00 53.31 114 PRO A O 1
ATOM 881 N N . GLY A 1 115 ? -17.316 24.124 5.200 1.00 52.19 115 GLY A N 1
ATOM 882 C CA . GLY A 1 115 ? -17.088 25.430 4.556 1.00 52.19 115 GLY A CA 1
ATOM 883 C C . GLY A 1 115 ? -17.218 26.683 5.439 1.00 52.19 115 GLY A C 1
ATOM 884 O O . GLY A 1 115 ? -16.924 27.774 4.959 1.00 52.19 115 GLY A O 1
ATOM 885 N N . ALA A 1 116 ? -17.623 26.578 6.710 1.00 48.38 116 ALA A N 1
ATOM 886 C CA . ALA A 1 116 ? -17.942 27.747 7.553 1.00 48.38 116 ALA A CA 1
ATOM 887 C C . ALA A 1 116 ? -16.877 28.083 8.625 1.00 48.38 116 ALA A C 1
ATOM 889 O O . ALA A 1 116 ? -17.160 28.753 9.618 1.00 48.38 116 ALA A O 1
ATOM 890 N N . GLY A 1 117 ? -15.632 27.632 8.444 1.00 44.84 117 GLY A N 1
ATOM 891 C CA . GLY A 1 117 ? -14.496 28.017 9.285 1.00 44.84 117 GLY A CA 1
ATOM 892 C C . GLY A 1 117 ? -13.935 29.375 8.870 1.00 44.84 117 GLY A C 1
ATOM 893 O O . GLY A 1 117 ? -12.975 29.443 8.105 1.00 44.84 117 GLY A O 1
ATOM 894 N N . GLY A 1 118 ? -14.553 30.453 9.354 1.00 41.69 118 GLY A N 1
ATOM 895 C CA . GLY A 1 118 ? -14.159 31.832 9.081 1.00 41.69 118 GLY A CA 1
ATOM 896 C C . GLY A 1 118 ? -12.662 32.086 9.275 1.00 41.69 118 GLY A C 1
ATOM 897 O O . GLY A 1 118 ? -12.091 31.844 10.339 1.00 41.69 118 GLY A O 1
ATOM 898 N N . ARG A 1 119 ? -12.040 32.642 8.230 1.00 42.97 119 ARG A N 1
ATOM 899 C CA . ARG A 1 119 ? -10.785 33.393 8.314 1.00 42.97 119 ARG A CA 1
ATOM 900 C C . ARG A 1 119 ? -10.983 34.544 9.306 1.00 42.97 119 ARG A C 1
ATOM 902 O O . ARG A 1 119 ? -11.469 35.607 8.935 1.00 42.97 119 ARG A O 1
ATOM 909 N N . GLY A 1 120 ? -10.619 34.320 10.566 1.00 37.09 120 GLY A N 1
ATOM 910 C CA . GLY A 1 120 ? -10.489 35.374 11.565 1.00 37.09 120 GLY A CA 1
ATOM 911 C C . GLY A 1 120 ? -9.379 36.332 11.144 1.00 37.09 120 GLY A C 1
ATOM 912 O O . GLY A 1 120 ? -8.214 35.943 11.069 1.00 37.09 120 GLY A O 1
ATOM 913 N N . GLY A 1 121 ? -9.772 37.557 10.801 1.00 34.62 121 GLY A N 1
ATOM 914 C CA . GLY A 1 121 ? -8.920 38.598 10.247 1.00 34.62 121 GLY A CA 1
ATOM 915 C C . GLY A 1 121 ? -7.749 38.972 11.152 1.00 34.62 121 GLY A C 1
ATOM 916 O O . GLY A 1 121 ? -7.921 39.400 12.291 1.00 34.62 121 GLY A O 1
ATOM 917 N N . GLY A 1 122 ? -6.542 38.873 10.596 1.00 32.47 122 GLY A N 1
ATOM 918 C CA . GLY A 1 122 ? -5.364 39.554 11.116 1.00 32.47 122 GLY A CA 1
ATOM 919 C C . GLY A 1 122 ? -5.467 41.046 10.815 1.00 32.47 122 GLY A C 1
ATOM 920 O O . GLY A 1 122 ? -4.988 41.508 9.782 1.00 32.47 122 GLY A O 1
ATOM 921 N N . GLY A 1 123 ? -6.127 41.780 11.712 1.00 33.12 123 GLY A N 1
ATOM 922 C CA . GLY A 1 123 ? -6.111 43.239 11.748 1.00 33.12 123 GLY A CA 1
ATOM 923 C C . GLY A 1 123 ? -4.697 43.754 12.023 1.00 33.12 123 GLY A C 1
ATOM 924 O O . GLY A 1 123 ? -4.003 43.269 12.916 1.00 33.12 123 GLY A O 1
ATOM 925 N N . GLY A 1 124 ? -4.265 44.704 11.197 1.00 33.00 124 GLY A N 1
ATOM 926 C CA . GLY A 1 124 ? -2.887 45.161 11.106 1.00 33.00 124 GLY A CA 1
ATOM 927 C C . GLY A 1 124 ? -2.356 45.991 12.275 1.00 33.00 124 GLY A C 1
ATOM 928 O O . GLY A 1 124 ? -3.089 46.531 13.096 1.00 33.00 124 GLY A O 1
ATOM 929 N N . ARG A 1 125 ? -1.025 46.100 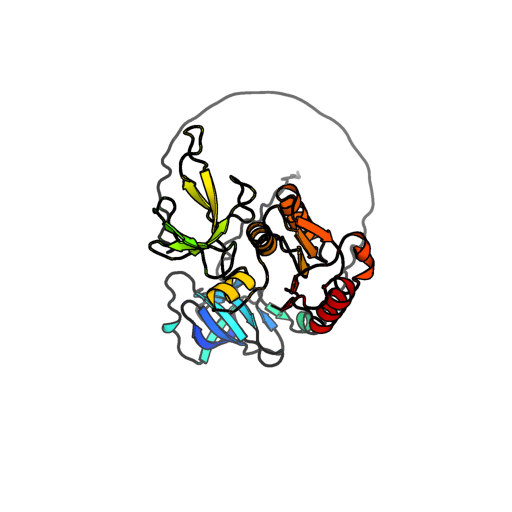12.271 1.00 37.06 125 ARG A N 1
ATOM 930 C CA . ARG A 1 125 ? -0.143 47.147 12.827 1.00 37.06 125 ARG A CA 1
ATOM 931 C C . ARG A 1 125 ? 1.236 46.807 12.238 1.00 37.06 125 ARG A C 1
ATOM 933 O O . ARG A 1 125 ? 1.756 45.738 12.512 1.00 37.06 125 ARG A O 1
ATOM 940 N N . GLY A 1 126 ? 1.825 47.541 11.300 1.00 31.59 126 GLY A N 1
ATOM 941 C CA . GLY A 1 126 ? 1.947 48.990 11.247 1.00 31.59 126 GLY A CA 1
ATOM 942 C C . GLY A 1 126 ? 3.184 49.422 12.037 1.00 31.59 126 GLY A C 1
ATOM 943 O O . GLY A 1 126 ? 3.078 49.638 13.236 1.00 31.59 126 GLY A O 1
ATOM 944 N N . GLY A 1 127 ? 4.323 49.569 11.344 1.00 32.19 127 GLY A N 1
ATOM 945 C CA . GLY A 1 127 ? 5.376 50.529 11.700 1.00 32.19 127 GLY A CA 1
ATOM 946 C C . GLY A 1 127 ? 6.656 50.015 12.381 1.00 32.19 127 GLY A C 1
ATOM 947 O O . GLY A 1 127 ? 6.641 49.616 13.536 1.00 32.19 127 GLY A O 1
ATOM 948 N N . GLY A 1 128 ? 7.793 50.223 11.701 1.00 31.09 128 GLY A N 1
ATOM 949 C CA . GLY A 1 128 ? 8.857 51.060 12.281 1.00 31.09 128 GLY A CA 1
ATOM 950 C C . GLY A 1 128 ? 10.167 50.407 12.747 1.00 31.09 128 GLY A C 1
ATOM 951 O O . GLY A 1 128 ? 10.297 50.037 13.902 1.00 31.09 128 GLY A O 1
ATOM 952 N N . ARG A 1 129 ? 11.161 50.428 11.844 1.00 32.06 129 ARG A N 1
ATOM 953 C CA . ARG A 1 129 ? 12.543 50.954 12.004 1.00 32.06 129 ARG A CA 1
ATOM 954 C C . ARG A 1 129 ? 13.406 50.609 13.241 1.00 32.06 129 ARG A C 1
ATOM 956 O O . ARG A 1 129 ? 13.129 51.057 14.342 1.00 32.06 129 ARG A O 1
ATOM 963 N N . GLY A 1 130 ? 14.613 50.111 12.918 1.00 29.66 130 GLY A N 1
ATOM 964 C CA . GLY A 1 130 ? 15.907 50.444 13.555 1.00 29.66 130 GLY A CA 1
ATOM 965 C C . GLY A 1 130 ? 16.209 49.734 14.880 1.00 29.66 130 GLY A C 1
ATOM 966 O O . GLY A 1 130 ? 15.323 49.513 15.684 1.00 29.66 130 GLY A O 1
ATOM 967 N N . GLY A 1 131 ? 17.431 49.337 15.221 1.00 30.94 131 GLY A N 1
ATOM 968 C CA . GLY A 1 131 ? 18.747 49.448 14.606 1.00 30.94 131 GLY A CA 1
ATOM 969 C C . GLY A 1 131 ? 19.798 49.068 15.665 1.00 30.94 131 GLY A C 1
ATOM 970 O O . GLY A 1 131 ? 19.519 49.136 16.855 1.00 30.94 131 GLY A O 1
ATOM 971 N N . GLY A 1 132 ? 21.003 48.700 15.221 1.00 29.17 132 GLY A N 1
ATOM 972 C CA . GLY A 1 132 ? 22.253 49.003 15.932 1.00 29.17 132 GLY A CA 1
ATOM 973 C C . GLY A 1 132 ? 22.775 48.076 17.049 1.00 29.17 132 GLY A C 1
ATOM 974 O O . GLY A 1 132 ? 22.360 48.179 18.191 1.00 29.17 132 GLY A O 1
ATOM 975 N N . ARG A 1 133 ? 23.875 47.385 16.698 1.00 30.86 133 ARG A N 1
ATOM 976 C CA . ARG A 1 133 ? 25.200 47.359 17.377 1.00 30.86 133 ARG A CA 1
ATOM 977 C C . ARG A 1 133 ? 25.447 46.579 18.687 1.00 30.86 133 ARG A C 1
ATOM 979 O O . ARG A 1 133 ? 24.875 46.864 19.727 1.00 30.86 133 ARG A O 1
ATOM 986 N N . GLY A 1 134 ? 26.546 45.808 18.616 1.00 30.08 134 GLY A N 1
ATOM 987 C CA . GLY A 1 134 ? 27.511 45.512 19.695 1.00 30.08 134 GLY A CA 1
ATOM 988 C C . GLY A 1 134 ? 27.310 44.137 20.338 1.00 30.08 134 GLY A C 1
ATOM 989 O O . GLY A 1 134 ? 26.198 43.818 20.718 1.00 30.08 134 GLY A O 1
ATOM 990 N N . GLY A 1 135 ? 28.284 43.236 20.492 1.00 29.05 135 GLY A N 1
ATOM 991 C CA . GLY A 1 135 ? 29.747 43.318 20.426 1.00 29.05 135 GLY A CA 1
ATOM 992 C C . GLY A 1 135 ? 30.350 42.600 21.654 1.00 29.05 135 GLY A C 1
ATOM 993 O O . GLY A 1 135 ? 29.881 42.835 22.758 1.00 29.05 135 GLY A O 1
ATOM 994 N N . GLY A 1 136 ? 31.388 41.767 21.459 1.00 29.58 136 GLY A N 1
ATOM 995 C CA . GLY A 1 136 ? 32.288 41.227 22.511 1.00 29.58 136 GLY A CA 1
ATOM 996 C C . GLY A 1 136 ? 31.845 39.893 23.143 1.00 29.58 136 GLY A C 1
ATOM 997 O O . GLY A 1 136 ? 30.794 39.839 23.760 1.00 29.58 136 GLY A O 1
ATOM 998 N N . ARG A 1 137 ? 32.465 38.725 22.895 1.00 31.12 137 ARG A N 1
ATOM 999 C CA . ARG A 1 137 ? 33.802 38.188 23.282 1.00 31.12 137 ARG A CA 1
ATOM 1000 C C . ARG A 1 137 ? 34.088 38.117 24.795 1.00 31.12 137 ARG A C 1
ATOM 1002 O O . ARG A 1 137 ? 34.176 39.142 25.454 1.00 31.12 137 ARG A O 1
ATOM 1009 N N . GLY A 1 138 ? 34.405 36.894 25.244 1.00 29.64 138 GLY A N 1
ATOM 1010 C CA . GLY A 1 138 ? 34.975 36.523 26.553 1.00 29.64 138 GLY A CA 1
ATOM 1011 C C . GLY A 1 138 ? 33.981 35.692 27.376 1.00 29.64 138 GLY A C 1
ATOM 1012 O O . GLY A 1 138 ? 32.840 36.097 27.504 1.00 29.64 138 GLY A O 1
ATOM 1013 N N . GLY A 1 139 ? 34.264 34.512 27.928 1.00 28.64 139 GLY A N 1
ATOM 1014 C CA . GLY A 1 139 ? 35.510 33.797 28.206 1.00 28.64 139 GLY A CA 1
ATOM 1015 C C . GLY A 1 139 ? 35.368 33.102 29.577 1.00 28.64 139 GLY A C 1
ATOM 1016 O O . GLY A 1 139 ? 34.807 33.698 30.487 1.00 28.64 139 GLY A O 1
ATOM 1017 N N . GLY A 1 140 ? 35.882 31.873 29.727 1.00 29.34 140 GLY A N 1
ATOM 1018 C CA . GLY A 1 140 ? 36.062 31.171 31.020 1.00 29.34 140 GLY A CA 1
ATOM 1019 C C . GLY A 1 140 ? 35.026 30.067 31.294 1.00 29.34 140 GLY A C 1
ATOM 1020 O O . GLY A 1 140 ? 33.847 30.353 31.429 1.00 29.34 140 GLY A O 1
ATOM 1021 N N . ARG A 1 141 ? 35.350 28.771 31.155 1.00 30.95 141 ARG A N 1
ATOM 1022 C CA . ARG A 1 141 ? 36.121 27.859 32.044 1.00 30.95 141 ARG A CA 1
ATOM 1023 C C . ARG A 1 141 ? 35.459 27.557 33.400 1.00 30.95 141 ARG A C 1
ATOM 1025 O O . ARG A 1 141 ? 35.284 28.445 34.219 1.00 30.95 141 ARG A O 1
ATOM 1032 N N . GLY A 1 142 ? 35.276 26.254 33.642 1.00 30.41 142 GLY A N 1
ATOM 1033 C CA . GLY A 1 142 ? 34.905 25.619 34.916 1.00 30.41 142 GLY A CA 1
ATOM 1034 C C . GLY A 1 142 ? 33.511 24.993 34.817 1.00 30.41 142 GLY A C 1
ATOM 1035 O O . GLY A 1 142 ? 32.550 25.710 34.607 1.00 30.41 142 GLY A O 1
ATOM 1036 N N . GLY A 1 143 ? 33.285 23.682 34.860 1.00 29.23 143 GLY A N 1
ATOM 1037 C CA . GLY A 1 143 ? 34.035 22.589 35.468 1.00 29.23 143 GLY A CA 1
ATOM 1038 C C . GLY A 1 143 ? 33.129 21.936 36.515 1.00 29.23 143 GLY A C 1
ATOM 1039 O O . GLY A 1 143 ? 32.722 22.618 37.446 1.00 29.23 143 GLY A O 1
ATOM 1040 N N . GLY A 1 144 ? 32.825 20.638 36.386 1.00 30.67 144 GLY A N 1
ATOM 1041 C CA . GLY A 1 144 ? 32.289 19.867 37.517 1.00 30.67 144 GLY A CA 1
ATOM 1042 C C . GLY A 1 144 ? 31.229 18.801 37.229 1.00 30.67 144 GLY A C 1
ATOM 1043 O O . GLY A 1 144 ? 30.048 19.069 37.362 1.00 30.67 144 GLY A O 1
ATOM 1044 N N . ARG A 1 145 ? 31.717 17.572 37.003 1.0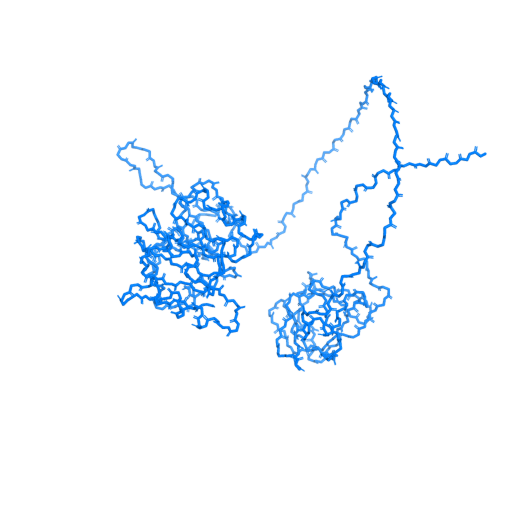0 32.19 145 ARG A N 1
ATOM 1045 C CA . ARG A 1 145 ? 31.360 16.321 37.718 1.00 32.19 145 ARG A CA 1
ATOM 1046 C C . ARG A 1 145 ? 29.959 15.688 37.613 1.00 32.19 145 ARG A C 1
ATOM 1048 O O . ARG A 1 145 ? 28.957 16.260 38.010 1.00 32.19 145 ARG A O 1
ATOM 1055 N N . GLY A 1 146 ? 30.019 14.372 37.358 1.00 29.84 146 GLY A N 1
ATOM 1056 C CA . GLY A 1 146 ? 29.112 13.338 37.887 1.00 29.84 146 GLY A CA 1
ATOM 1057 C C . GLY A 1 146 ? 28.020 12.960 36.896 1.00 29.84 146 GLY A C 1
ATOM 1058 O O . GLY A 1 146 ? 27.155 13.768 36.615 1.00 29.84 146 GLY A O 1
ATOM 1059 N N . GLY A 1 147 ? 28.081 11.801 36.232 1.00 31.28 147 GLY A N 1
ATOM 1060 C CA . GLY A 1 147 ? 27.790 10.489 36.832 1.00 31.28 147 GLY A CA 1
ATOM 1061 C C . GLY A 1 147 ? 26.266 10.306 36.824 1.00 31.28 147 GLY A C 1
ATOM 1062 O O . GLY A 1 147 ? 25.558 11.136 37.360 1.00 31.28 147 GLY A O 1
ATOM 1063 N N . GLY A 1 148 ? 25.636 9.315 36.217 1.00 30.16 148 GLY A N 1
ATOM 1064 C CA . GLY A 1 148 ? 26.003 7.974 35.809 1.00 30.16 148 GLY A CA 1
ATOM 1065 C C . GLY A 1 148 ? 24.684 7.185 35.743 1.00 30.16 148 GLY A C 1
ATOM 1066 O O . GLY A 1 148 ? 23.672 7.621 36.286 1.00 30.16 148 GLY A O 1
ATOM 1067 N N . ARG A 1 149 ? 24.718 6.005 35.118 1.00 36.19 149 ARG A N 1
ATOM 1068 C CA . ARG A 1 149 ? 23.662 4.973 35.142 1.00 36.19 149 ARG A CA 1
ATOM 1069 C C . ARG A 1 149 ? 22.351 5.307 34.422 1.00 36.19 149 ARG A C 1
ATOM 1071 O O . ARG A 1 149 ? 21.311 5.545 35.024 1.00 36.19 149 ARG A O 1
ATOM 1078 N N . GLY A 1 150 ? 22.392 5.106 33.105 1.00 32.56 150 GLY A N 1
ATOM 1079 C CA . GLY A 1 150 ? 21.230 4.616 32.370 1.00 32.56 150 GLY A CA 1
ATOM 1080 C C . GLY A 1 150 ? 20.866 3.218 32.873 1.00 32.56 150 GLY A C 1
ATOM 1081 O O . GLY A 1 150 ? 21.582 2.250 32.628 1.00 32.56 150 GLY A O 1
ATOM 1082 N N . GLY A 1 151 ? 19.771 3.136 33.620 1.00 37.22 151 GLY A N 1
ATOM 1083 C CA . GLY A 1 151 ? 19.159 1.894 34.057 1.00 37.22 151 GLY A CA 1
ATOM 1084 C C . GLY A 1 151 ? 17.645 2.018 33.958 1.00 37.22 151 GLY A C 1
ATOM 1085 O O . GLY A 1 151 ? 17.078 2.931 34.549 1.00 37.22 151 GLY A O 1
ATOM 1086 N N . ARG A 1 152 ? 17.048 1.063 33.235 1.00 37.50 152 ARG A N 1
ATOM 1087 C CA . ARG A 1 152 ? 15.622 0.704 33.059 1.00 37.50 152 ARG A CA 1
ATOM 1088 C C . ARG A 1 152 ? 15.271 0.738 31.576 1.00 37.50 152 ARG A C 1
ATOM 1090 O O . ARG A 1 152 ? 15.373 1.760 30.922 1.00 37.50 152 ARG A O 1
ATOM 1097 N N . GLY A 1 153 ? 14.934 -0.391 30.971 1.00 37.62 153 GLY A N 1
ATOM 1098 C CA . GLY A 1 153 ? 13.942 -1.336 31.478 1.00 37.62 153 GLY A CA 1
ATOM 1099 C C . GLY A 1 153 ? 12.737 -1.226 30.555 1.00 37.62 153 GLY A C 1
ATOM 1100 O O . GLY A 1 153 ? 11.708 -0.686 30.939 1.00 37.62 153 GLY A O 1
ATOM 1101 N N . GLY A 1 154 ? 12.923 -1.650 29.303 1.00 36.09 154 GLY A N 1
ATOM 1102 C CA . GLY A 1 154 ? 11.876 -1.670 28.289 1.00 36.09 154 GLY A CA 1
ATOM 1103 C C . GLY A 1 154 ? 10.950 -2.851 28.533 1.00 36.09 154 GLY A C 1
ATOM 1104 O O . GLY A 1 154 ? 11.312 -3.998 28.265 1.00 36.09 154 GLY A O 1
ATOM 1105 N N . GLY A 1 155 ? 9.781 -2.545 29.091 1.00 36.03 155 GLY A N 1
ATOM 1106 C CA . GLY A 1 155 ? 8.670 -3.461 29.291 1.00 36.03 155 GLY A CA 1
ATOM 1107 C C . GLY A 1 155 ? 8.190 -4.101 27.989 1.00 36.03 155 GLY A C 1
ATOM 1108 O O . GLY A 1 155 ? 8.345 -3.575 26.890 1.00 36.03 155 GLY A O 1
ATOM 1109 N N . ARG A 1 156 ? 7.641 -5.299 28.162 1.00 46.06 156 ARG A N 1
ATOM 1110 C CA . ARG A 1 156 ? 7.219 -6.262 27.149 1.00 46.06 156 ARG A CA 1
ATOM 1111 C C . ARG A 1 156 ? 6.038 -5.727 26.326 1.00 46.06 156 ARG A C 1
ATOM 1113 O O . ARG A 1 156 ? 4.933 -5.658 26.843 1.00 46.06 156 ARG A O 1
ATOM 1120 N N . GLY A 1 157 ? 6.272 -5.454 25.045 1.00 35.97 157 GLY A N 1
ATOM 1121 C CA . GLY A 1 157 ? 5.259 -5.507 23.987 1.00 35.97 157 GLY A CA 1
ATOM 1122 C C . GLY A 1 157 ? 5.528 -6.736 23.119 1.00 35.97 157 GLY A C 1
ATOM 1123 O O . GLY A 1 157 ? 6.662 -6.928 22.669 1.00 35.97 157 GLY A O 1
ATOM 1124 N N . GLY A 1 158 ? 4.528 -7.607 22.967 1.00 42.47 158 GLY A N 1
ATOM 1125 C CA . GLY A 1 158 ? 4.574 -8.816 22.140 1.00 42.47 158 GLY A CA 1
ATOM 1126 C C . GLY A 1 158 ? 4.620 -8.452 20.662 1.00 42.47 158 GLY A C 1
ATOM 1127 O O . GLY A 1 158 ? 3.597 -8.269 20.022 1.00 42.47 158 GLY A O 1
ATOM 1128 N N . GLY A 1 159 ? 5.826 -8.237 20.161 1.00 49.72 159 GLY A N 1
ATOM 1129 C CA . GLY A 1 159 ? 6.086 -8.130 18.742 1.00 49.72 159 GLY A CA 1
ATOM 1130 C C . GLY A 1 159 ? 7.491 -8.629 18.485 1.00 49.72 159 GLY A C 1
ATOM 1131 O O . GLY A 1 159 ? 8.408 -8.220 19.201 1.00 49.72 159 GLY A O 1
ATOM 1132 N N . MET A 1 160 ? 7.670 -9.452 17.453 1.00 54.00 160 MET A N 1
ATOM 1133 C CA . MET A 1 160 ? 8.938 -9.981 16.924 1.00 54.00 160 MET A CA 1
ATOM 1134 C C . MET A 1 160 ? 10.196 -9.290 17.487 1.00 54.00 160 MET A C 1
ATOM 1136 O O . MET A 1 160 ? 10.595 -8.215 17.021 1.00 54.00 160 MET A O 1
ATOM 1140 N N . ARG A 1 161 ? 10.780 -9.822 18.565 1.00 59.31 161 ARG A N 1
ATOM 1141 C CA . ARG A 1 161 ? 11.943 -9.188 19.207 1.00 59.31 161 ARG A CA 1
ATOM 1142 C C . ARG A 1 161 ? 13.138 -9.251 18.258 1.00 59.31 161 ARG A C 1
ATOM 1144 O O . ARG A 1 161 ? 13.389 -10.294 17.658 1.00 59.31 161 ARG A O 1
ATOM 1151 N N . GLY A 1 162 ? 13.874 -8.146 18.136 1.00 61.00 162 GLY A N 1
ATOM 1152 C CA . GLY A 1 162 ? 15.102 -8.111 17.339 1.00 61.00 162 GLY A CA 1
ATOM 1153 C C . GLY A 1 162 ? 16.070 -9.213 17.784 1.00 61.00 162 GLY A C 1
ATOM 1154 O O . GLY A 1 162 ? 16.251 -9.420 18.983 1.00 61.00 162 GLY A O 1
ATOM 1155 N N . GLY A 1 163 ? 16.645 -9.939 16.823 1.00 64.75 163 GLY A N 1
ATOM 1156 C CA . GLY A 1 163 ? 17.580 -11.042 17.075 1.00 64.75 163 GLY A CA 1
ATOM 1157 C C . GLY A 1 163 ? 16.954 -12.439 17.178 1.00 64.75 163 GLY A C 1
ATOM 1158 O O . GLY A 1 163 ? 17.692 -13.413 17.315 1.00 64.75 163 GLY A O 1
ATOM 1159 N N . ALA A 1 164 ? 15.626 -12.579 17.090 1.00 71.69 164 ALA A N 1
ATOM 1160 C CA . ALA A 1 164 ? 15.006 -13.893 16.921 1.00 71.69 164 ALA A CA 1
ATOM 1161 C C . ALA A 1 164 ? 15.344 -14.465 15.533 1.00 71.69 164 ALA A C 1
ATOM 1163 O O . ALA A 1 164 ? 15.203 -13.771 14.527 1.00 71.69 164 ALA A O 1
ATOM 1164 N N . LYS A 1 165 ? 15.786 -15.729 15.481 1.00 78.88 165 LYS A N 1
ATOM 1165 C CA . LYS A 1 165 ? 15.975 -16.441 14.211 1.00 78.88 165 LYS A CA 1
ATOM 1166 C C . LYS A 1 165 ? 14.611 -16.686 13.568 1.00 78.88 165 LYS A C 1
ATOM 1168 O O . LYS A 1 165 ? 13.682 -17.107 14.254 1.00 78.88 165 LYS A O 1
ATOM 1173 N N . VAL A 1 166 ? 14.522 -16.418 12.272 1.00 85.06 166 VAL A N 1
ATOM 1174 C CA . VAL A 1 166 ? 13.312 -16.589 11.465 1.00 85.06 166 VAL A CA 1
ATOM 1175 C C . VAL A 1 166 ? 13.647 -17.363 10.209 1.00 85.06 166 VAL A C 1
ATOM 1177 O O . VAL A 1 166 ? 14.760 -17.247 9.693 1.00 85.06 166 VAL A O 1
ATOM 1180 N N . VAL A 1 167 ? 12.684 -18.133 9.723 1.00 88.19 167 VAL A N 1
ATOM 1181 C CA . VAL A 1 167 ? 12.762 -18.800 8.422 1.00 88.19 167 VAL A CA 1
ATOM 1182 C C . VAL A 1 167 ? 11.855 -18.035 7.471 1.00 88.19 167 VAL A C 1
ATOM 1184 O O . VAL A 1 167 ? 10.723 -17.730 7.827 1.00 88.19 167 VAL A O 1
ATOM 1187 N N . VAL A 1 168 ? 12.353 -17.671 6.292 1.00 91.81 168 VAL A N 1
ATOM 1188 C CA . VAL A 1 168 ? 11.555 -16.960 5.286 1.00 91.81 168 VAL A CA 1
ATOM 1189 C C . VAL A 1 168 ? 11.094 -17.962 4.237 1.00 91.81 168 VAL A C 1
ATOM 1191 O O . VAL A 1 168 ? 11.920 -18.607 3.597 1.00 91.81 168 VAL A O 1
ATOM 1194 N N . GLU A 1 169 ? 9.783 -18.077 4.067 1.00 93.44 169 GLU A N 1
ATOM 1195 C CA . GLU A 1 169 ? 9.130 -18.968 3.109 1.00 93.44 169 GLU A CA 1
ATOM 1196 C C . GLU A 1 169 ? 8.382 -18.142 2.053 1.00 93.44 169 GLU A C 1
ATOM 1198 O O . GLU A 1 169 ? 7.833 -17.084 2.378 1.00 93.44 169 GLU A O 1
ATOM 1203 N N . PRO A 1 170 ? 8.333 -18.580 0.785 1.00 94.81 170 PRO A N 1
ATOM 1204 C CA . PRO A 1 170 ? 7.511 -17.921 -0.224 1.00 94.81 170 PRO A CA 1
ATOM 1205 C C . PRO A 1 170 ? 6.020 -18.026 0.129 1.00 94.81 170 PRO A C 1
ATOM 1207 O O . PRO A 1 170 ? 5.538 -19.073 0.559 1.00 94.81 170 PRO A O 1
ATOM 1210 N N . HIS A 1 171 ? 5.279 -16.934 -0.061 1.00 95.88 171 HIS A N 1
ATOM 1211 C CA . HIS A 1 171 ? 3.821 -16.936 0.034 1.00 95.88 171 HIS A CA 1
ATOM 1212 C C . HIS A 1 171 ? 3.200 -17.436 -1.284 1.00 95.88 171 HIS A C 1
ATOM 1214 O O . HIS A 1 171 ? 3.859 -17.461 -2.321 1.00 95.88 171 HIS A O 1
ATOM 1220 N N . ARG A 1 172 ? 1.899 -17.765 -1.283 1.00 93.69 172 ARG A N 1
ATOM 1221 C CA . ARG A 1 172 ? 1.159 -18.137 -2.511 1.00 93.69 172 ARG A CA 1
ATOM 1222 C C . ARG A 1 172 ? 1.097 -17.025 -3.570 1.00 93.69 172 ARG A C 1
ATOM 1224 O O . ARG A 1 172 ? 0.831 -17.306 -4.729 1.00 93.69 172 ARG A O 1
ATOM 1231 N N . HIS A 1 173 ? 1.295 -15.767 -3.167 1.00 94.88 173 HIS A N 1
ATOM 1232 C CA . HIS A 1 173 ? 1.352 -14.630 -4.086 1.00 94.88 173 HIS A CA 1
ATOM 1233 C C . HIS A 1 173 ? 2.814 -14.319 -4.382 1.00 94.88 173 HIS A C 1
ATOM 1235 O O . HIS A 1 173 ? 3.609 -14.137 -3.458 1.00 94.88 173 HIS A O 1
ATOM 1241 N N . GLU A 1 174 ? 3.155 -14.240 -5.663 1.00 94.44 174 GLU A N 1
ATOM 1242 C CA . GLU A 1 174 ? 4.524 -14.003 -6.110 1.00 94.44 174 GLU A CA 1
ATOM 1243 C C . GLU A 1 174 ? 5.082 -12.676 -5.575 1.00 94.44 174 GLU A C 1
ATOM 1245 O O . GLU A 1 174 ? 4.397 -11.656 -5.549 1.00 94.44 174 GLU A O 1
ATOM 1250 N N . GLY A 1 175 ? 6.349 -12.683 -5.151 1.00 92.50 175 GLY A N 1
ATOM 1251 C CA . GLY A 1 175 ? 7.027 -11.504 -4.594 1.00 92.50 175 GLY A CA 1
ATOM 1252 C C . GLY A 1 175 ? 6.690 -11.194 -3.128 1.00 92.50 175 GLY A C 1
ATOM 1253 O O . GLY A 1 175 ? 7.303 -10.298 -2.544 1.00 92.50 175 GLY A O 1
ATOM 1254 N N . ILE A 1 176 ? 5.772 -11.948 -2.513 1.00 96.25 176 ILE A N 1
ATOM 1255 C CA . ILE A 1 176 ? 5.442 -11.874 -1.086 1.00 96.25 176 ILE A CA 1
ATOM 1256 C C . ILE A 1 176 ? 5.990 -13.112 -0.372 1.00 96.25 176 ILE A C 1
ATOM 1258 O O . ILE A 1 176 ? 5.986 -14.219 -0.909 1.00 96.25 176 ILE A O 1
ATOM 1262 N N . PHE A 1 177 ? 6.456 -12.931 0.861 1.00 96.06 177 PHE A N 1
ATOM 1263 C CA . PHE A 1 177 ? 7.032 -13.991 1.680 1.00 96.06 177 PHE A CA 1
ATOM 1264 C C . PHE A 1 177 ? 6.442 -13.951 3.094 1.00 96.06 177 PHE A C 1
ATOM 1266 O O . PHE A 1 177 ? 5.879 -12.942 3.529 1.00 96.06 177 PHE A O 1
ATOM 1273 N N . VAL A 1 178 ? 6.580 -15.051 3.826 1.00 95.75 178 VAL A N 1
ATOM 1274 C CA . VAL A 1 178 ? 6.210 -15.165 5.238 1.00 95.75 178 VAL A CA 1
ATOM 1275 C C . VAL A 1 178 ? 7.465 -15.476 6.036 1.00 95.75 178 VAL A C 1
ATOM 1277 O O . VAL A 1 178 ? 8.164 -16.448 5.767 1.00 95.75 178 VAL A O 1
ATOM 1280 N N . ALA A 1 179 ? 7.758 -14.647 7.031 1.00 93.44 179 ALA A N 1
ATOM 1281 C CA . ALA A 1 179 ? 8.784 -14.931 8.017 1.00 93.44 179 ALA A CA 1
ATOM 1282 C C . ALA A 1 179 ? 8.154 -15.734 9.160 1.00 93.44 179 ALA A C 1
ATOM 1284 O O . ALA A 1 179 ? 7.400 -15.176 9.957 1.00 93.44 179 ALA A O 1
ATOM 1285 N N . ARG A 1 180 ? 8.466 -17.031 9.226 1.00 90.94 180 ARG A N 1
ATOM 1286 C CA . ARG A 1 180 ? 8.052 -17.952 10.286 1.00 90.94 180 ARG A CA 1
ATOM 1287 C C . ARG A 1 180 ? 8.955 -17.813 11.504 1.00 90.94 180 ARG A C 1
ATOM 1289 O O . ARG A 1 180 ? 10.187 -17.820 11.392 1.00 90.94 180 ARG A O 1
ATOM 1296 N N . GLY A 1 181 ? 8.347 -17.702 12.677 1.00 86.19 181 GLY A N 1
ATOM 1297 C CA . GLY A 1 181 ? 9.055 -17.567 13.946 1.00 86.19 181 GLY A CA 1
ATOM 1298 C C . GLY A 1 181 ? 8.153 -17.891 15.130 1.00 86.19 181 GLY A C 1
ATOM 1299 O O . GLY A 1 181 ? 7.316 -18.779 15.060 1.00 86.19 181 GLY A O 1
ATOM 1300 N N . LYS A 1 182 ? 8.322 -17.170 16.245 1.00 83.69 182 LYS A N 1
ATOM 1301 C CA . LYS A 1 182 ? 7.340 -17.227 17.347 1.00 83.69 182 LYS A CA 1
ATOM 1302 C C . LYS A 1 182 ? 6.022 -16.554 16.976 1.00 83.69 182 LYS A C 1
ATOM 1304 O O . LYS A 1 182 ? 4.975 -16.935 17.479 1.00 83.69 182 LYS A O 1
ATOM 1309 N N . GLU A 1 183 ? 6.124 -15.528 16.146 1.00 85.12 183 GLU A N 1
ATOM 1310 C CA . GLU A 1 183 ? 5.020 -14.811 15.534 1.00 85.12 183 GLU A CA 1
ATOM 1311 C C . GLU A 1 183 ? 5.331 -14.778 14.043 1.00 85.12 183 GLU A C 1
ATOM 1313 O O . GLU A 1 183 ? 6.464 -14.468 13.658 1.00 85.12 183 GLU A O 1
ATOM 1318 N N . ASP A 1 184 ? 4.351 -15.116 13.219 1.00 90.88 184 ASP A N 1
ATOM 1319 C CA . ASP A 1 184 ? 4.522 -15.052 11.777 1.00 90.88 184 ASP A CA 1
ATOM 1320 C C . ASP A 1 184 ? 4.328 -13.617 11.297 1.00 90.88 184 ASP A C 1
ATOM 1322 O O . ASP A 1 184 ? 3.487 -12.873 11.807 1.00 90.88 184 ASP A O 1
ATOM 1326 N N . ALA A 1 185 ? 5.115 -13.215 10.305 1.00 92.94 185 ALA A N 1
ATOM 1327 C CA . ALA A 1 185 ? 5.028 -11.882 9.730 1.00 92.94 185 ALA A CA 1
ATOM 1328 C C . ALA A 1 185 ? 5.034 -11.938 8.205 1.00 92.94 185 ALA A C 1
ATOM 1330 O O . ALA A 1 185 ? 5.859 -12.624 7.600 1.00 92.94 185 ALA A O 1
ATOM 1331 N N . LEU A 1 186 ? 4.152 -11.154 7.585 1.00 96.06 186 LEU A N 1
ATOM 1332 C CA . LEU A 1 186 ? 4.197 -10.917 6.149 1.00 96.06 186 LEU A CA 1
ATOM 1333 C C . LEU A 1 186 ? 5.398 -10.027 5.827 1.00 96.06 186 LEU A C 1
ATOM 1335 O O . LEU A 1 186 ? 5.635 -9.022 6.504 1.00 96.06 186 LEU A O 1
ATOM 1339 N N . VAL A 1 187 ? 6.169 -10.390 4.809 1.00 96.62 187 VAL A N 1
ATOM 1340 C CA . VAL A 1 187 ? 7.393 -9.681 4.438 1.00 96.62 187 VAL A CA 1
ATOM 1341 C C . VAL A 1 187 ? 7.538 -9.539 2.920 1.00 96.62 187 VAL A C 1
ATOM 1343 O O . VAL A 1 187 ? 7.083 -10.383 2.150 1.00 96.62 187 VAL A O 1
ATOM 1346 N N . THR A 1 188 ? 8.202 -8.468 2.486 1.00 96.19 188 THR A N 1
ATOM 1347 C CA . THR A 1 188 ? 8.588 -8.234 1.082 1.00 96.19 188 THR A CA 1
ATOM 1348 C C . THR A 1 188 ? 10.101 -8.103 0.959 1.00 96.19 188 THR A C 1
ATOM 1350 O O . THR A 1 188 ? 10.778 -7.707 1.911 1.00 96.19 188 THR A O 1
ATOM 1353 N N . LEU A 1 189 ? 10.642 -8.440 -0.210 1.00 94.38 189 LEU A N 1
ATOM 1354 C CA . LEU A 1 189 ? 12.065 -8.297 -0.512 1.00 94.38 189 LEU A CA 1
ATOM 1355 C C . LEU A 1 189 ? 12.442 -6.811 -0.613 1.00 94.38 189 LEU A C 1
ATOM 1357 O O . LEU A 1 189 ? 11.897 -6.095 -1.443 1.00 94.38 189 LEU A O 1
ATOM 1361 N N . ASN A 1 190 ? 13.382 -6.332 0.199 1.00 94.06 190 ASN A N 1
ATOM 1362 C CA . ASN A 1 190 ? 13.759 -4.921 0.198 1.00 94.06 190 ASN A CA 1
ATOM 1363 C C . ASN A 1 190 ? 14.562 -4.561 -1.059 1.00 94.06 190 ASN A C 1
ATOM 1365 O O . ASN A 1 190 ? 15.690 -5.028 -1.229 1.00 94.06 190 ASN A O 1
ATOM 1369 N N . SER A 1 191 ? 14.037 -3.659 -1.891 1.00 89.38 191 SER A N 1
ATOM 1370 C CA . SER A 1 191 ? 14.769 -3.150 -3.056 1.00 89.38 191 SER A CA 1
ATOM 1371 C C . SER A 1 191 ? 15.893 -2.167 -2.691 1.00 89.38 191 SER A C 1
ATOM 1373 O O . SER A 1 191 ? 16.767 -1.902 -3.513 1.00 89.38 191 SER A O 1
ATOM 1375 N N . THR A 1 192 ? 15.883 -1.612 -1.473 1.00 88.19 192 THR A N 1
ATOM 1376 C CA . THR A 1 192 ? 16.882 -0.655 -0.962 1.00 88.19 192 THR A CA 1
ATOM 1377 C C . THR A 1 192 ? 17.453 -1.133 0.380 1.00 88.19 192 THR A C 1
ATOM 1379 O O . THR A 1 192 ? 17.048 -0.620 1.433 1.00 88.19 192 THR A O 1
ATOM 1382 N N . PRO A 1 193 ? 18.360 -2.133 0.378 1.00 87.56 193 PRO A N 1
ATOM 1383 C CA . PRO A 1 193 ? 18.908 -2.709 1.605 1.00 87.56 193 PRO A CA 1
ATOM 1384 C C . PRO A 1 193 ? 19.515 -1.646 2.527 1.00 87.56 193 PRO A C 1
ATOM 1386 O O . PRO A 1 193 ? 20.173 -0.713 2.071 1.00 87.56 193 PRO A O 1
ATOM 1389 N N . GLY A 1 194 ? 19.298 -1.774 3.836 1.00 85.31 194 GLY A N 1
ATOM 1390 C CA . GLY A 1 194 ? 19.813 -0.823 4.826 1.00 85.31 194 GLY A CA 1
ATOM 1391 C C . GLY A 1 194 ? 18.848 0.316 5.180 1.00 85.31 194 GLY A C 1
ATOM 1392 O O . GLY A 1 194 ? 18.995 0.912 6.251 1.00 85.31 194 GLY A O 1
ATOM 1393 N N . VAL A 1 195 ? 17.823 0.568 4.358 1.00 87.12 195 VAL A N 1
ATOM 1394 C CA . VAL A 1 195 ? 16.870 1.672 4.540 1.00 87.12 195 VAL A CA 1
ATOM 1395 C C . VAL A 1 195 ? 15.473 1.141 4.872 1.00 87.12 195 VAL A C 1
ATOM 1397 O O . VAL A 1 195 ? 14.897 0.360 4.116 1.00 87.12 195 VAL A O 1
ATOM 1400 N N . ALA A 1 196 ? 14.915 1.599 5.998 1.00 89.75 196 ALA A N 1
ATOM 1401 C CA . ALA A 1 196 ? 13.492 1.463 6.323 1.00 89.75 196 ALA A CA 1
ATOM 1402 C C . ALA A 1 196 ? 12.738 2.726 5.886 1.00 89.75 196 ALA A C 1
ATOM 1404 O O . ALA A 1 196 ? 13.288 3.825 5.969 1.00 89.75 196 ALA A O 1
ATOM 1405 N N . VAL A 1 197 ? 11.486 2.584 5.452 1.00 89.38 197 VAL A N 1
ATOM 1406 C CA . VAL A 1 197 ? 10.691 3.715 4.936 1.00 89.38 197 VAL A CA 1
ATOM 1407 C C . VAL A 1 197 ? 9.943 4.434 6.051 1.00 89.38 197 VAL A C 1
ATOM 1409 O O . VAL A 1 197 ? 9.967 5.658 6.120 1.00 89.38 197 VAL A O 1
ATOM 1412 N N . TYR A 1 198 ? 9.290 3.685 6.936 1.00 89.75 198 TYR A N 1
ATOM 1413 C CA . TYR A 1 198 ? 8.442 4.229 7.999 1.00 89.75 198 TYR A CA 1
ATOM 1414 C C . TYR A 1 198 ? 8.804 3.668 9.384 1.00 89.75 198 TYR A C 1
ATOM 1416 O O . TYR A 1 198 ? 8.015 3.760 10.328 1.00 89.75 198 TYR A O 1
ATOM 1424 N N . GLY A 1 199 ? 10.008 3.103 9.514 1.00 89.75 199 GLY A N 1
ATOM 1425 C CA . GLY A 1 199 ? 10.522 2.530 10.760 1.00 89.75 199 GLY A CA 1
ATOM 1426 C C . GLY A 1 199 ? 10.077 1.088 11.016 1.00 89.75 199 GLY A C 1
ATOM 1427 O O . GLY A 1 199 ? 10.105 0.626 12.154 1.00 89.75 199 GLY A O 1
ATOM 1428 N N . GLU A 1 200 ? 9.646 0.374 9.978 1.00 91.69 200 GLU A N 1
ATOM 1429 C CA . GLU A 1 200 ? 9.333 -1.048 10.033 1.00 91.69 200 GLU A CA 1
ATOM 1430 C C . GLU A 1 200 ? 10.549 -1.917 10.368 1.00 91.69 200 GLU A C 1
ATOM 1432 O O . GLU A 1 200 ? 11.704 -1.576 10.097 1.00 91.69 200 GLU A O 1
ATOM 1437 N N . LYS A 1 201 ? 10.268 -3.087 10.949 1.00 92.38 201 LYS A N 1
ATOM 1438 C CA . LYS A 1 201 ? 11.291 -4.098 11.215 1.00 92.38 201 LYS A CA 1
ATOM 1439 C C . LYS A 1 201 ? 11.804 -4.676 9.896 1.00 92.38 201 LYS A C 1
ATOM 1441 O O . LYS A 1 201 ? 11.047 -4.857 8.942 1.00 92.38 201 LYS A O 1
ATOM 1446 N N . ARG A 1 202 ? 13.096 -4.992 9.878 1.00 92.81 202 ARG A N 1
ATOM 1447 C CA . ARG A 1 202 ? 13.801 -5.568 8.734 1.00 92.81 202 ARG A CA 1
ATOM 1448 C C . ARG A 1 202 ? 14.483 -6.856 9.157 1.00 92.81 202 ARG A C 1
ATOM 1450 O O . ARG A 1 202 ? 14.936 -6.969 10.297 1.00 92.81 202 ARG A O 1
ATOM 1457 N N . ILE A 1 203 ? 14.513 -7.821 8.252 1.00 91.12 203 ILE A N 1
ATOM 1458 C CA . ILE A 1 203 ? 15.063 -9.154 8.472 1.00 91.12 203 ILE A CA 1
ATOM 1459 C C . ILE A 1 203 ? 16.149 -9.362 7.430 1.00 91.12 203 ILE A C 1
ATOM 1461 O O . ILE A 1 203 ? 15.865 -9.389 6.237 1.00 91.12 203 ILE A O 1
ATOM 1465 N N . SER A 1 204 ? 17.390 -9.508 7.872 1.00 89.62 204 SER A N 1
ATOM 1466 C CA . SER A 1 204 ? 18.502 -9.845 6.989 1.00 89.62 204 SER A CA 1
ATOM 1467 C C . SER A 1 204 ? 18.720 -11.354 7.012 1.00 89.62 204 SER A C 1
ATOM 1469 O O . SER A 1 204 ? 18.877 -11.939 8.083 1.00 89.62 204 SER A O 1
ATOM 1471 N N . VAL A 1 205 ? 18.735 -11.970 5.834 1.00 85.69 205 VAL A N 1
ATOM 1472 C CA . VAL A 1 205 ? 19.038 -13.388 5.630 1.00 85.69 205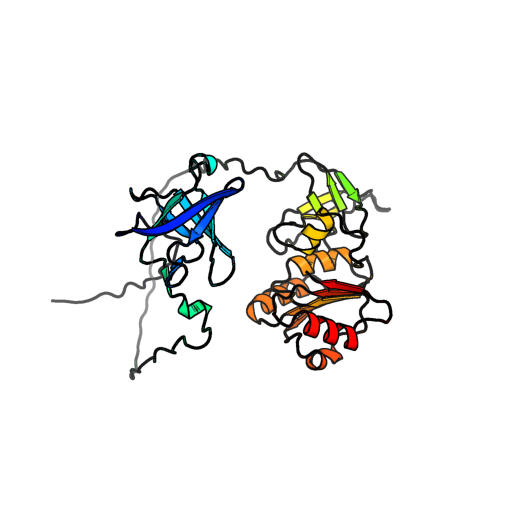 VAL A CA 1
ATOM 1473 C C . VAL A 1 205 ? 20.291 -13.481 4.768 1.00 85.69 205 VAL A C 1
ATOM 1475 O O . VAL A 1 205 ? 20.434 -12.771 3.772 1.00 85.69 205 VAL A O 1
ATOM 1478 N N . GLU A 1 206 ? 21.223 -14.341 5.161 1.00 79.44 206 GLU A N 1
ATOM 1479 C CA . GLU A 1 206 ? 22.385 -14.660 4.336 1.00 79.44 206 GLU A CA 1
ATOM 1480 C C . GLU A 1 206 ? 21.953 -15.685 3.287 1.00 79.44 206 GLU A C 1
ATOM 1482 O O . GLU A 1 206 ? 21.502 -16.780 3.622 1.00 79.44 206 GLU A O 1
ATOM 1487 N N . GLY A 1 207 ? 22.003 -15.288 2.015 1.00 67.00 207 GLY A N 1
ATOM 1488 C CA . GLY A 1 207 ? 21.732 -16.186 0.900 1.00 67.00 207 GLY A CA 1
ATOM 1489 C C . GLY A 1 207 ? 22.841 -17.228 0.725 1.00 67.00 207 GLY A C 1
ATOM 1490 O O . GLY A 1 207 ? 23.910 -17.105 1.332 1.00 67.00 207 GLY A O 1
ATOM 1491 N N . PRO A 1 208 ? 22.617 -18.248 -0.121 1.00 61.38 208 PRO A N 1
ATOM 1492 C CA . PRO A 1 208 ? 23.666 -19.196 -0.473 1.00 61.38 208 PRO A CA 1
ATOM 1493 C C . PRO A 1 208 ? 24.879 -18.452 -1.068 1.00 61.38 208 PRO A C 1
ATOM 1495 O O . PRO A 1 208 ? 24.696 -17.442 -1.756 1.00 61.38 208 PRO A O 1
ATOM 1498 N N . PRO A 1 209 ? 26.114 -18.904 -0.786 1.00 58.97 209 PRO A N 1
ATOM 1499 C CA . PRO A 1 209 ? 27.319 -18.274 -1.310 1.00 58.97 209 PRO A CA 1
ATOM 1500 C C . PRO A 1 209 ? 27.278 -18.255 -2.840 1.00 58.97 209 PRO A C 1
ATOM 1502 O O . PRO A 1 209 ? 26.985 -19.267 -3.479 1.00 58.97 209 PRO A O 1
ATOM 1505 N N . GLY A 1 210 ? 27.543 -17.083 -3.419 1.00 61.53 210 GLY A N 1
ATOM 1506 C CA . GLY A 1 210 ? 27.693 -16.953 -4.863 1.00 61.53 210 GLY A CA 1
ATOM 1507 C C . GLY A 1 210 ? 28.964 -17.649 -5.373 1.00 61.53 210 GLY A C 1
ATOM 1508 O O . GLY A 1 210 ? 29.749 -18.167 -4.574 1.00 61.53 210 GLY A O 1
ATOM 1509 N N . PRO A 1 211 ? 29.218 -17.608 -6.694 1.00 57.50 211 PRO A N 1
ATOM 1510 C CA . PRO A 1 211 ? 30.432 -18.159 -7.311 1.00 57.50 211 PRO A CA 1
ATOM 1511 C C . PRO A 1 211 ? 31.736 -17.642 -6.677 1.00 57.50 211 PRO A C 1
ATOM 1513 O O . PRO A 1 211 ? 32.743 -18.340 -6.676 1.00 57.50 211 PRO A O 1
ATOM 1516 N N . ASP A 1 212 ? 31.682 -16.447 -6.082 1.00 64.50 212 ASP A N 1
ATOM 1517 C CA . ASP A 1 212 ? 32.812 -15.738 -5.474 1.00 64.50 212 ASP A CA 1
ATOM 1518 C C . ASP A 1 212 ? 33.001 -16.043 -3.971 1.00 64.50 212 ASP A C 1
ATOM 1520 O O . ASP A 1 212 ? 33.775 -15.375 -3.289 1.00 64.50 212 ASP A O 1
ATOM 1524 N N . GLY A 1 213 ? 32.253 -17.001 -3.407 1.00 58.59 213 GLY A N 1
ATOM 1525 C CA . GLY A 1 213 ? 32.350 -17.409 -1.996 1.00 58.59 213 GLY A CA 1
ATOM 1526 C C . GLY A 1 213 ? 31.715 -16.447 -0.980 1.00 58.59 213 GLY A C 1
ATOM 1527 O O . GLY A 1 213 ? 31.567 -16.802 0.188 1.00 58.59 213 GLY A O 1
ATOM 1528 N N . ASN A 1 214 ? 31.273 -15.260 -1.407 1.00 61.06 214 ASN A N 1
ATOM 1529 C CA . ASN A 1 214 ? 30.542 -14.317 -0.560 1.00 61.06 214 ASN A CA 1
ATOM 1530 C C . ASN A 1 214 ? 29.032 -14.607 -0.571 1.00 61.06 214 ASN A C 1
ATOM 1532 O O . ASN A 1 214 ? 28.400 -14.679 -1.627 1.00 61.06 214 ASN A O 1
ATOM 1536 N N . ALA A 1 215 ? 28.439 -14.734 0.619 1.00 62.16 215 ALA A N 1
ATOM 1537 C CA . ALA A 1 215 ? 26.993 -14.830 0.794 1.00 62.16 215 ALA A CA 1
ATOM 1538 C C . ALA A 1 215 ? 26.331 -13.477 0.493 1.00 62.16 215 ALA A C 1
ATOM 1540 O O . ALA A 1 215 ? 26.617 -12.467 1.145 1.00 62.16 215 ALA A O 1
ATOM 1541 N N . SER A 1 216 ? 25.421 -13.442 -0.483 1.00 70.56 216 SER A N 1
ATOM 1542 C CA . SER A 1 216 ? 24.623 -12.245 -0.748 1.00 70.56 216 SER A CA 1
ATOM 1543 C C . SER A 1 216 ? 23.666 -12.014 0.421 1.00 70.56 216 SER A C 1
ATOM 1545 O O . SER A 1 216 ? 22.793 -12.844 0.687 1.00 70.56 216 SER A O 1
ATOM 1547 N N . LYS A 1 217 ? 23.814 -10.891 1.127 1.00 81.25 217 LYS A N 1
ATOM 1548 C CA . LYS A 1 217 ? 22.875 -10.499 2.183 1.00 81.25 217 LYS A CA 1
ATOM 1549 C C . LYS A 1 217 ? 21.595 -9.981 1.550 1.00 81.25 217 LYS A C 1
ATOM 1551 O O . LYS A 1 217 ? 21.586 -8.917 0.936 1.00 81.25 217 LYS A O 1
ATOM 1556 N N . VAL A 1 218 ? 20.525 -10.743 1.720 1.00 88.38 218 VAL A N 1
ATOM 1557 C CA . VAL A 1 218 ? 19.186 -10.379 1.276 1.00 88.38 218 VAL A CA 1
ATOM 1558 C C . VAL A 1 218 ? 18.444 -9.775 2.459 1.00 88.38 218 VAL A C 1
ATOM 1560 O O . VAL A 1 218 ? 18.450 -10.329 3.556 1.00 88.38 218 VAL A O 1
ATOM 1563 N N . GLU A 1 219 ? 17.820 -8.620 2.262 1.00 92.88 219 GLU A N 1
ATOM 1564 C CA . GLU A 1 219 ? 17.045 -7.956 3.307 1.00 92.88 219 GLU A CA 1
ATOM 1565 C C . GLU A 1 219 ? 15.559 -7.994 2.961 1.00 92.88 219 GLU A C 1
ATOM 1567 O O . GLU A 1 219 ? 15.168 -7.683 1.842 1.00 92.88 219 GLU A O 1
ATOM 1572 N N . TYR A 1 220 ? 14.732 -8.350 3.937 1.00 94.50 220 TYR A N 1
ATOM 1573 C CA . TYR A 1 220 ? 13.279 -8.342 3.867 1.00 94.50 220 TYR A CA 1
ATOM 1574 C C . TYR A 1 220 ? 12.712 -7.273 4.802 1.00 94.50 220 TYR A C 1
ATOM 1576 O O . TYR A 1 220 ? 13.298 -6.957 5.842 1.00 94.50 220 TYR A O 1
ATOM 1584 N N . ARG A 1 221 ? 11.546 -6.728 4.461 1.00 95.56 221 ARG A N 1
ATOM 1585 C CA . ARG A 1 221 ? 10.822 -5.721 5.249 1.00 95.56 221 ARG A CA 1
ATOM 1586 C C . ARG A 1 221 ? 9.500 -6.287 5.728 1.00 95.56 221 ARG A C 1
ATOM 1588 O O . ARG A 1 221 ? 8.772 -6.879 4.939 1.00 95.56 221 ARG A O 1
ATOM 1595 N N . VAL A 1 222 ? 9.180 -6.074 7.002 1.00 95.50 222 VAL A N 1
ATOM 1596 C CA . VAL A 1 222 ? 7.897 -6.492 7.579 1.00 95.50 222 VAL A CA 1
ATOM 1597 C C . VAL A 1 222 ? 6.778 -5.597 7.061 1.00 95.50 222 VAL A C 1
ATOM 1599 O O . VAL A 1 222 ? 6.791 -4.383 7.278 1.00 95.50 222 VAL A O 1
ATOM 1602 N N . TRP A 1 223 ? 5.794 -6.215 6.418 1.00 96.56 223 TRP A N 1
ATOM 1603 C CA . TRP A 1 223 ? 4.605 -5.558 5.903 1.00 96.56 223 TRP A CA 1
ATOM 1604 C C . TRP A 1 223 ? 3.478 -5.659 6.930 1.00 96.56 223 TRP A C 1
ATOM 1606 O O . TRP A 1 223 ? 3.008 -6.746 7.250 1.00 96.56 223 TRP A O 1
ATOM 1616 N N . ASN A 1 224 ? 3.076 -4.519 7.494 1.00 93.88 224 ASN A N 1
ATOM 1617 C CA . ASN A 1 224 ? 2.102 -4.470 8.583 1.00 93.88 224 ASN A CA 1
ATOM 1618 C C . ASN A 1 224 ? 0.646 -4.462 8.053 1.00 93.88 224 ASN A C 1
ATOM 1620 O O . ASN A 1 224 ? 0.256 -3.456 7.447 1.00 93.88 224 ASN A O 1
ATOM 1624 N N . PRO A 1 225 ? -0.178 -5.493 8.341 1.00 94.50 225 PRO A N 1
ATOM 1625 C CA . PRO A 1 225 ? -1.587 -5.545 7.933 1.00 94.50 225 PRO A CA 1
ATOM 1626 C C . PRO A 1 225 ? -2.442 -4.405 8.503 1.00 94.50 225 PRO A C 1
ATOM 1628 O O . PRO A 1 225 ? -3.290 -3.867 7.804 1.00 94.50 225 PRO A O 1
ATOM 1631 N N . PHE A 1 226 ? -2.155 -3.937 9.721 1.00 93.25 226 PHE A N 1
ATOM 1632 C CA . PHE A 1 226 ? -2.894 -2.844 10.372 1.00 93.25 226 PHE A CA 1
ATOM 1633 C C . PHE A 1 226 ? -2.612 -1.459 9.773 1.00 93.25 226 PHE A C 1
ATOM 1635 O O . PHE A 1 226 ? -3.218 -0.468 10.167 1.00 93.25 226 PHE A O 1
ATOM 1642 N N . ARG A 1 227 ? -1.646 -1.352 8.853 1.00 91.06 227 ARG A N 1
ATOM 1643 C CA . ARG A 1 227 ? -1.293 -0.092 8.175 1.00 91.06 227 ARG A CA 1
ATOM 1644 C C . ARG A 1 227 ? -1.450 -0.157 6.663 1.00 91.06 227 ARG A C 1
ATOM 1646 O O . ARG A 1 227 ? -1.222 0.848 5.994 1.00 91.06 227 ARG A O 1
ATOM 1653 N N . SER A 1 228 ? -1.774 -1.325 6.119 1.00 95.38 228 SER A N 1
ATOM 1654 C CA . SER A 1 228 ? -1.854 -1.544 4.684 1.00 95.38 228 SER A CA 1
ATOM 1655 C C . SER A 1 228 ? -3.011 -2.476 4.377 1.00 95.38 228 SER A C 1
ATOM 1657 O O . SER A 1 228 ? -2.951 -3.671 4.659 1.00 95.38 228 SER A O 1
ATOM 1659 N N . LYS A 1 229 ? -4.049 -1.925 3.745 1.00 95.25 229 LYS A N 1
ATOM 1660 C CA . LYS A 1 229 ? -5.235 -2.686 3.345 1.00 95.25 229 LYS A CA 1
ATOM 1661 C C . LYS A 1 229 ? -4.892 -3.841 2.405 1.00 95.25 229 LYS A C 1
ATOM 1663 O O . LYS A 1 229 ? -5.483 -4.907 2.510 1.00 95.25 229 LYS A O 1
ATOM 1668 N N . LEU A 1 230 ? -3.884 -3.667 1.544 1.00 95.19 230 LEU A N 1
ATOM 1669 C CA . LEU A 1 230 ? -3.393 -4.738 0.675 1.00 95.19 230 LEU A CA 1
ATOM 1670 C C . LEU A 1 230 ? -2.758 -5.885 1.479 1.00 95.19 230 LEU A C 1
ATOM 1672 O O . LEU A 1 230 ? -3.050 -7.044 1.206 1.00 95.19 230 LEU A O 1
ATOM 1676 N N . ALA A 1 231 ? -1.949 -5.588 2.502 1.00 95.19 231 ALA A N 1
ATOM 1677 C CA . ALA A 1 231 ? -1.422 -6.630 3.389 1.00 95.19 231 ALA A CA 1
ATOM 1678 C C . ALA A 1 231 ? -2.531 -7.318 4.190 1.00 95.19 231 ALA A C 1
ATOM 1680 O O . ALA A 1 231 ? -2.487 -8.534 4.355 1.00 95.19 231 ALA A O 1
ATOM 1681 N N . ALA A 1 232 ? -3.527 -6.561 4.659 1.00 96.06 232 ALA A N 1
ATOM 1682 C CA . ALA A 1 232 ? -4.699 -7.122 5.323 1.00 96.06 232 ALA A CA 1
ATOM 1683 C C . ALA A 1 232 ? -5.484 -8.060 4.394 1.00 96.06 232 ALA A C 1
ATOM 1685 O O . ALA A 1 232 ? -5.844 -9.151 4.816 1.00 96.06 232 ALA A O 1
ATOM 1686 N N . ALA A 1 233 ? -5.675 -7.694 3.123 1.00 94.88 233 ALA A N 1
ATOM 1687 C CA . ALA A 1 233 ? -6.336 -8.543 2.131 1.00 94.88 233 ALA A CA 1
ATOM 1688 C C . ALA A 1 233 ? -5.540 -9.826 1.832 1.00 94.88 233 ALA A C 1
ATOM 1690 O O . ALA A 1 233 ? -6.117 -10.911 1.758 1.00 94.88 233 ALA A O 1
ATOM 1691 N N . VAL A 1 234 ? -4.212 -9.717 1.710 1.00 94.69 234 VAL A N 1
ATOM 1692 C CA . VAL A 1 234 ? -3.317 -10.871 1.528 1.00 94.69 234 VAL A CA 1
ATOM 1693 C C . VAL A 1 234 ? -3.398 -11.823 2.720 1.00 94.69 234 VAL A C 1
ATOM 1695 O O . VAL A 1 234 ? -3.570 -13.024 2.520 1.00 94.69 234 VAL A O 1
ATOM 1698 N N . LEU A 1 235 ? -3.321 -11.294 3.946 1.00 93.19 235 LEU A N 1
ATOM 1699 C CA . LEU A 1 235 ? -3.457 -12.076 5.177 1.00 93.19 235 LEU A CA 1
ATOM 1700 C C . LEU A 1 235 ? -4.864 -12.681 5.312 1.00 93.19 235 LEU A C 1
ATOM 1702 O O . LEU A 1 235 ? -5.011 -13.812 5.763 1.00 93.19 235 LEU A O 1
ATOM 1706 N N . GLY A 1 236 ? -5.886 -11.935 4.891 1.00 93.69 236 GLY A N 1
ATOM 1707 C CA . GLY A 1 236 ? -7.291 -12.336 4.901 1.00 93.69 236 GLY A CA 1
ATOM 1708 C C . GLY A 1 236 ? -7.651 -13.402 3.867 1.00 93.69 236 GLY A C 1
ATOM 1709 O O . GLY A 1 236 ? -8.785 -13.868 3.858 1.00 93.69 236 GLY A O 1
ATOM 1710 N N . GLY A 1 237 ? -6.714 -13.818 3.014 1.00 92.62 237 GLY A N 1
ATOM 1711 C CA . GLY A 1 237 ? -6.921 -14.979 2.161 1.00 92.62 237 GLY A CA 1
ATOM 1712 C C . GLY A 1 237 ? -7.434 -14.682 0.750 1.00 92.62 237 GLY A C 1
ATOM 1713 O O . GLY A 1 237 ? -7.747 -15.640 0.053 1.00 92.62 237 GLY A O 1
ATOM 1714 N N . VAL A 1 238 ? -7.380 -13.437 0.249 1.00 93.50 238 VAL A N 1
ATOM 1715 C CA . VAL A 1 238 ? -7.802 -13.088 -1.134 1.00 93.50 238 VAL A CA 1
ATOM 1716 C C . VAL A 1 238 ? -7.143 -13.957 -2.215 1.00 93.50 238 VAL A C 1
ATOM 1718 O O . VAL A 1 238 ? -5.929 -14.126 -2.203 1.00 93.50 238 VAL A O 1
ATOM 1721 N N . ASP A 1 239 ? -7.900 -14.505 -3.166 1.00 91.31 239 ASP A N 1
ATOM 1722 C CA . ASP A 1 239 ? -7.349 -15.470 -4.135 1.00 91.31 239 ASP A CA 1
ATOM 1723 C C . ASP A 1 239 ? -6.241 -14.877 -5.011 1.00 91.31 239 ASP A C 1
ATOM 1725 O O . ASP A 1 239 ? -5.184 -15.483 -5.181 1.00 91.31 239 ASP A O 1
ATOM 1729 N N . ASN A 1 240 ? -6.455 -13.662 -5.524 1.00 89.81 240 ASN A N 1
ATOM 1730 C CA . ASN A 1 240 ? -5.506 -12.960 -6.380 1.00 89.81 240 ASN A CA 1
ATOM 1731 C C . ASN A 1 240 ? -5.471 -11.465 -6.061 1.00 89.81 240 ASN A C 1
ATOM 1733 O O . ASN A 1 240 ? -6.505 -10.820 -5.909 1.00 89.81 240 ASN A O 1
ATOM 1737 N N . ILE A 1 241 ? -4.259 -10.912 -6.022 1.00 93.25 241 ILE A N 1
ATOM 1738 C CA . ILE A 1 241 ? -4.019 -9.462 -5.961 1.00 93.25 241 ILE A CA 1
ATOM 1739 C C . ILE A 1 241 ? -3.550 -8.889 -7.304 1.00 93.25 241 ILE A C 1
ATOM 1741 O O . ILE A 1 241 ? -3.376 -7.680 -7.411 1.00 93.25 241 ILE A O 1
ATOM 1745 N N . TRP A 1 242 ? -3.295 -9.753 -8.297 1.00 94.06 242 TRP A N 1
ATOM 1746 C CA . TRP A 1 242 ? -2.847 -9.441 -9.669 1.00 94.06 242 TRP A CA 1
ATOM 1747 C C . TRP A 1 242 ? -1.491 -8.719 -9.791 1.00 94.06 242 TRP A C 1
ATOM 1749 O O . TRP A 1 242 ? -0.905 -8.654 -10.869 1.00 94.06 242 TRP A O 1
ATOM 1759 N N . ILE A 1 243 ? -0.938 -8.239 -8.679 1.00 96.00 243 ILE A N 1
ATOM 1760 C CA . ILE A 1 243 ? 0.393 -7.648 -8.571 1.00 96.00 243 ILE A CA 1
ATOM 1761 C C . ILE A 1 243 ? 1.422 -8.775 -8.455 1.00 96.00 243 ILE A C 1
ATOM 1763 O O . ILE A 1 243 ? 1.524 -9.429 -7.420 1.00 96.00 243 ILE A O 1
ATOM 1767 N N . LYS A 1 244 ? 2.208 -8.963 -9.516 1.00 95.00 244 LYS A N 1
ATOM 1768 C CA . LYS A 1 244 ? 3.319 -9.926 -9.582 1.00 95.00 244 LYS A CA 1
ATOM 1769 C C . LYS A 1 244 ? 4.633 -9.250 -9.993 1.00 95.00 244 LYS A C 1
ATOM 1771 O O . LYS A 1 244 ? 4.586 -8.162 -10.590 1.00 95.00 244 LYS A O 1
ATOM 1776 N N . PRO A 1 245 ? 5.800 -9.869 -9.745 1.00 96.81 245 PRO A N 1
ATOM 1777 C CA . PRO A 1 245 ? 7.079 -9.361 -10.226 1.00 96.81 245 PRO A CA 1
ATOM 1778 C C . PRO A 1 245 ? 7.050 -9.032 -11.729 1.00 96.81 245 PRO A C 1
ATOM 1780 O O . PRO A 1 245 ? 6.606 -9.829 -12.552 1.00 96.81 245 PRO A O 1
ATOM 1783 N N . GLY A 1 246 ? 7.512 -7.836 -12.098 1.00 96.00 246 GLY A N 1
ATOM 1784 C CA . GLY A 1 246 ? 7.509 -7.326 -13.473 1.00 96.00 246 GLY A CA 1
ATOM 1785 C C . GLY A 1 246 ? 6.234 -6.596 -13.915 1.00 96.00 246 GLY A C 1
ATOM 1786 O O . GLY A 1 246 ? 6.235 -6.012 -14.996 1.00 96.00 246 GLY A O 1
ATOM 1787 N N . SER A 1 247 ? 5.173 -6.578 -13.102 1.00 95.75 247 SER A N 1
ATOM 1788 C CA . SER A 1 247 ? 3.918 -5.888 -13.450 1.00 95.75 247 SER A CA 1
ATOM 1789 C C . SER A 1 247 ? 4.070 -4.368 -13.465 1.00 95.75 247 SER A C 1
ATOM 1791 O O . SER A 1 247 ? 4.865 -3.794 -12.723 1.00 95.75 247 SER A O 1
ATOM 1793 N N . LYS A 1 248 ? 3.258 -3.683 -14.269 1.00 98.06 248 LYS A N 1
ATOM 1794 C CA . LYS A 1 248 ? 3.072 -2.232 -14.164 1.00 98.06 248 LYS A CA 1
ATOM 1795 C C . LYS A 1 248 ? 1.804 -1.946 -13.372 1.00 98.06 248 LYS A C 1
ATOM 1797 O O . LYS A 1 248 ? 0.726 -2.373 -13.777 1.00 98.06 248 LYS A O 1
ATOM 1802 N N . VAL A 1 249 ? 1.931 -1.217 -12.268 1.00 98.25 249 VAL A N 1
ATOM 1803 C CA . VAL A 1 249 ? 0.828 -0.928 -11.344 1.00 98.25 249 VAL A CA 1
ATOM 1804 C C . VAL A 1 249 ? 0.559 0.571 -11.306 1.00 98.25 249 VAL A C 1
ATOM 1806 O O . VAL A 1 249 ? 1.476 1.357 -11.072 1.00 98.25 249 VAL A O 1
ATOM 1809 N N . LEU A 1 250 ? -0.695 0.976 -11.500 1.00 98.38 250 LEU A N 1
ATOM 1810 C CA . LEU A 1 250 ? -1.163 2.325 -11.180 1.00 98.38 250 LEU A CA 1
ATOM 1811 C C . LEU A 1 250 ? -1.763 2.312 -9.773 1.00 98.38 250 LEU A C 1
ATOM 1813 O O . LEU A 1 250 ? -2.818 1.726 -9.557 1.00 98.38 250 LEU A O 1
ATOM 1817 N N . TYR A 1 251 ? -1.090 2.950 -8.820 1.00 98.38 251 TYR A N 1
ATOM 1818 C CA . TYR A 1 251 ? -1.544 3.077 -7.440 1.00 98.38 251 TYR A CA 1
ATOM 1819 C C . TYR A 1 251 ? -2.203 4.445 -7.242 1.00 98.38 251 TYR A C 1
ATOM 1821 O O . TYR A 1 251 ? -1.536 5.477 -7.324 1.00 98.38 251 TYR A O 1
ATOM 1829 N N . ILE A 1 252 ? -3.501 4.462 -6.955 1.00 97.62 252 ILE A N 1
ATOM 1830 C CA . ILE A 1 252 ? -4.291 5.676 -6.736 1.00 97.62 252 ILE A CA 1
ATOM 1831 C C . ILE A 1 252 ? -4.515 5.863 -5.234 1.00 97.62 252 ILE A C 1
ATOM 1833 O O . ILE A 1 252 ? -5.053 4.970 -4.584 1.00 97.62 252 ILE A O 1
ATOM 1837 N N . GLY A 1 253 ? -4.130 7.022 -4.691 1.00 96.38 253 GLY A N 1
ATOM 1838 C CA . GLY A 1 253 ? -4.196 7.290 -3.248 1.00 96.38 253 GLY A CA 1
ATOM 1839 C C . GLY A 1 253 ? -2.936 6.828 -2.517 1.00 96.38 253 GLY A C 1
ATOM 1840 O O . GLY A 1 253 ? -2.999 6.146 -1.500 1.00 96.38 253 GLY A O 1
ATOM 1841 N N . ALA A 1 254 ? -1.763 7.151 -3.064 1.00 95.44 254 ALA A N 1
ATOM 1842 C CA . ALA A 1 254 ? -0.474 6.679 -2.559 1.00 95.44 254 ALA A CA 1
ATOM 1843 C C . ALA A 1 254 ? -0.080 7.230 -1.171 1.00 95.44 254 ALA A C 1
ATOM 1845 O O . ALA A 1 254 ? 0.803 6.664 -0.514 1.00 95.44 254 ALA A O 1
ATOM 1846 N N . ALA A 1 255 ? -0.701 8.321 -0.722 1.00 94.75 255 ALA A N 1
ATOM 1847 C CA . ALA A 1 255 ? -0.401 9.036 0.512 1.00 94.75 255 ALA A CA 1
ATOM 1848 C C . ALA A 1 255 ? 1.113 9.274 0.679 1.00 94.75 255 ALA A C 1
ATOM 1850 O O . ALA A 1 255 ? 1.762 9.840 -0.196 1.00 94.75 255 ALA A O 1
ATOM 1851 N N . ALA A 1 256 ? 1.691 8.860 1.809 1.00 93.69 256 ALA A N 1
ATOM 1852 C CA . ALA A 1 256 ? 3.122 9.006 2.090 1.00 93.69 256 ALA A CA 1
ATOM 1853 C C . ALA A 1 256 ? 3.994 7.895 1.464 1.00 93.69 256 ALA A C 1
ATOM 1855 O O . ALA A 1 256 ? 5.204 7.868 1.672 1.00 93.69 256 ALA A O 1
ATOM 1856 N N . GLY A 1 257 ? 3.402 6.949 0.726 1.00 93.06 257 GLY A N 1
ATOM 1857 C CA . GLY A 1 257 ? 4.128 5.872 0.051 1.00 93.06 257 GLY A CA 1
ATOM 1858 C C . GLY A 1 257 ? 4.479 4.661 0.924 1.00 93.06 257 GLY A C 1
ATOM 1859 O O . GLY A 1 257 ? 5.333 3.863 0.538 1.00 93.06 257 GLY A O 1
ATOM 1860 N N . THR A 1 258 ? 3.827 4.478 2.077 1.00 94.62 258 THR A N 1
ATOM 1861 C CA . THR A 1 258 ? 4.059 3.329 2.976 1.00 94.62 258 THR A CA 1
ATOM 1862 C C . THR A 1 258 ? 3.741 1.999 2.285 1.00 94.62 258 THR A C 1
ATOM 1864 O O . THR A 1 258 ? 4.643 1.187 2.086 1.00 94.62 258 THR A O 1
ATOM 1867 N N . SER A 1 259 ? 2.497 1.804 1.834 1.00 96.25 259 SER A N 1
ATOM 1868 C CA . SER A 1 259 ? 2.068 0.619 1.070 1.00 96.25 259 SER A CA 1
ATOM 1869 C C . SER A 1 259 ? 2.719 0.559 -0.313 1.00 96.25 259 SER A C 1
ATOM 1871 O O . SER A 1 259 ? 3.153 -0.507 -0.742 1.00 96.25 259 SER A O 1
ATOM 1873 N N . VAL A 1 260 ? 2.869 1.709 -0.982 1.00 97.31 260 VAL A N 1
ATOM 1874 C CA . VAL A 1 260 ? 3.520 1.809 -2.302 1.00 97.31 260 VAL A CA 1
ATOM 1875 C C . VAL A 1 260 ? 4.935 1.244 -2.267 1.00 97.31 260 VAL A C 1
ATOM 1877 O O . VAL A 1 260 ? 5.340 0.556 -3.199 1.00 97.31 260 VAL A O 1
ATOM 1880 N N . SER A 1 261 ? 5.678 1.471 -1.180 1.00 96.94 261 SER A N 1
ATOM 1881 C CA . SER A 1 261 ? 7.023 0.915 -1.034 1.00 96.94 261 SER A CA 1
ATOM 1882 C C . SER A 1 261 ? 7.040 -0.619 -1.023 1.00 96.94 261 SER A C 1
ATOM 1884 O O . SER A 1 261 ? 7.982 -1.200 -1.544 1.00 96.94 261 SER A O 1
ATOM 1886 N N . HIS A 1 262 ? 6.008 -1.276 -0.484 1.00 97.56 262 HIS A N 1
ATOM 1887 C CA . HIS A 1 262 ? 5.884 -2.737 -0.514 1.00 97.56 262 HIS A CA 1
ATOM 1888 C C . HIS A 1 262 ? 5.400 -3.240 -1.876 1.00 97.56 262 HIS A C 1
ATOM 1890 O O . HIS A 1 262 ? 5.927 -4.225 -2.378 1.00 97.56 262 HIS A O 1
ATOM 1896 N N . VAL A 1 263 ? 4.466 -2.539 -2.526 1.00 97.38 263 VAL A N 1
ATOM 1897 C CA . VAL A 1 263 ? 4.061 -2.865 -3.908 1.00 97.38 263 VAL A CA 1
ATOM 1898 C C . VAL A 1 263 ? 5.260 -2.771 -4.855 1.00 97.38 263 VAL A C 1
ATOM 1900 O O . VAL A 1 263 ? 5.470 -3.648 -5.685 1.00 97.38 263 VAL A O 1
ATOM 1903 N N . SER A 1 264 ? 6.092 -1.745 -4.684 1.00 97.62 264 SER A N 1
ATOM 1904 C CA . SER A 1 264 ? 7.354 -1.570 -5.402 1.00 97.62 264 SER A CA 1
ATOM 1905 C C . SER A 1 264 ? 8.329 -2.725 -5.178 1.00 97.62 264 SER A C 1
ATOM 1907 O O . SER A 1 264 ? 8.974 -3.170 -6.126 1.00 97.62 264 SER A O 1
ATOM 1909 N N . ASP A 1 265 ? 8.443 -3.202 -3.938 1.00 96.62 265 ASP A N 1
ATOM 1910 C CA . ASP A 1 265 ? 9.277 -4.349 -3.573 1.00 96.62 265 ASP A CA 1
ATOM 1911 C C . ASP A 1 265 ? 8.768 -5.645 -4.250 1.00 96.62 265 ASP A C 1
ATOM 1913 O O . ASP A 1 265 ? 9.563 -6.400 -4.805 1.00 96.62 265 ASP A O 1
ATOM 1917 N N . VAL A 1 266 ? 7.445 -5.873 -4.276 1.00 97.00 266 VAL A N 1
ATOM 1918 C CA . VAL A 1 266 ? 6.801 -7.045 -4.914 1.00 97.00 266 VAL A CA 1
ATOM 1919 C C . VAL A 1 266 ? 6.972 -7.029 -6.434 1.00 97.00 266 VAL A C 1
ATOM 1921 O O . VAL A 1 266 ? 7.318 -8.038 -7.045 1.00 97.00 266 VAL A O 1
ATOM 1924 N N . VAL A 1 267 ? 6.739 -5.875 -7.059 1.00 97.06 267 VAL A N 1
ATOM 1925 C CA . VAL A 1 267 ? 6.875 -5.687 -8.508 1.00 97.06 267 VAL A CA 1
ATOM 1926 C C . VAL A 1 267 ? 8.339 -5.801 -8.951 1.00 97.06 267 VAL A C 1
ATOM 1928 O O . VAL A 1 267 ? 8.633 -6.300 -10.041 1.00 97.06 267 VAL A O 1
ATOM 1931 N N . GLY A 1 268 ? 9.272 -5.363 -8.107 1.00 94.62 268 GLY A N 1
ATOM 1932 C CA . GLY A 1 268 ? 10.701 -5.448 -8.366 1.00 94.62 268 GLY A CA 1
ATOM 1933 C C . GLY A 1 268 ? 11.191 -4.522 -9.492 1.00 94.62 268 GLY A C 1
ATOM 1934 O O . GLY A 1 268 ? 10.436 -3.712 -10.036 1.00 94.62 268 GLY A O 1
ATOM 1935 N N . PRO A 1 269 ? 12.477 -4.631 -9.871 1.00 93.62 269 PRO A N 1
ATOM 1936 C CA . PRO A 1 269 ? 13.144 -3.669 -10.754 1.00 93.62 269 PRO A CA 1
ATOM 1937 C C . PRO A 1 269 ? 12.700 -3.736 -12.222 1.00 93.62 269 PRO A C 1
ATOM 1939 O O . PRO A 1 269 ? 12.958 -2.804 -12.977 1.00 93.62 269 PRO A O 1
ATOM 1942 N N . LYS A 1 270 ? 12.071 -4.840 -12.650 1.00 94.38 270 LYS A N 1
ATOM 1943 C CA . LYS A 1 270 ? 11.581 -5.012 -14.029 1.00 94.38 270 LYS A CA 1
ATOM 1944 C C . LYS A 1 270 ? 10.200 -4.395 -14.258 1.00 94.38 270 LYS A C 1
ATOM 1946 O O . LYS A 1 270 ? 9.832 -4.173 -15.408 1.00 94.38 270 LYS A O 1
ATOM 1951 N N . GLY A 1 271 ? 9.433 -4.173 -13.194 1.00 95.94 271 GLY A N 1
ATOM 1952 C CA . GLY A 1 271 ? 8.130 -3.527 -13.280 1.00 95.94 271 GLY A CA 1
ATOM 1953 C C . GLY A 1 271 ? 8.183 -2.074 -12.820 1.00 95.94 271 GLY A C 1
ATOM 1954 O O . GLY A 1 271 ? 9.255 -1.528 -12.560 1.00 95.94 271 GLY A O 1
ATOM 1955 N N . ALA A 1 272 ? 7.019 -1.437 -12.740 1.00 97.31 272 ALA A N 1
ATOM 1956 C CA . ALA A 1 272 ? 6.910 -0.029 -12.367 1.00 97.31 272 ALA A CA 1
ATOM 1957 C C . ALA A 1 272 ? 5.649 0.233 -11.545 1.00 97.31 272 ALA A C 1
ATOM 1959 O O . ALA A 1 272 ? 4.607 -0.374 -11.791 1.00 97.31 272 ALA A O 1
ATOM 1960 N N . VAL A 1 273 ? 5.735 1.173 -10.607 1.00 98.25 273 VAL A N 1
ATOM 1961 C CA . VAL A 1 273 ? 4.602 1.638 -9.805 1.00 98.25 273 VAL A CA 1
ATOM 1962 C C . VAL A 1 273 ? 4.400 3.130 -10.042 1.00 98.25 273 VAL A C 1
ATOM 1964 O O . VAL A 1 273 ? 5.210 3.954 -9.622 1.00 98.25 273 VAL A O 1
ATOM 1967 N N . TYR A 1 274 ? 3.306 3.481 -10.710 1.00 98.44 274 TYR A N 1
ATOM 1968 C CA . TYR A 1 274 ? 2.863 4.860 -10.884 1.00 98.44 274 TYR A CA 1
ATOM 1969 C C . TYR A 1 274 ? 2.027 5.246 -9.666 1.00 98.44 274 TYR A C 1
ATOM 1971 O O . TYR A 1 274 ? 0.918 4.749 -9.498 1.00 98.44 274 TYR A O 1
ATOM 1979 N N . ALA A 1 275 ? 2.567 6.085 -8.789 1.00 98.19 275 ALA A N 1
ATOM 1980 C CA . ALA A 1 275 ? 1.956 6.408 -7.506 1.00 98.19 275 ALA A CA 1
ATOM 1981 C C . ALA A 1 275 ? 1.306 7.795 -7.556 1.00 98.19 275 ALA A C 1
ATOM 1983 O O . ALA A 1 275 ? 2.006 8.807 -7.530 1.00 98.19 275 ALA A O 1
ATOM 1984 N N . VAL A 1 276 ? -0.025 7.836 -7.634 1.00 98.12 276 VAL A N 1
ATOM 1985 C CA . VAL A 1 276 ? -0.816 9.070 -7.715 1.00 98.12 276 VAL A CA 1
ATOM 1986 C C . VAL A 1 276 ? -1.236 9.514 -6.319 1.00 98.12 276 VAL A C 1
ATOM 1988 O O . VAL A 1 276 ? -1.893 8.769 -5.587 1.00 98.12 276 VAL A O 1
ATOM 1991 N N . GLU A 1 277 ? -0.888 10.748 -5.968 1.00 97.56 277 GLU A N 1
ATOM 1992 C CA . GLU A 1 277 ? -1.279 11.389 -4.716 1.00 97.56 277 GLU A CA 1
ATOM 1993 C C . GLU A 1 277 ? -1.691 12.841 -4.963 1.00 97.56 277 GLU A C 1
ATOM 1995 O O . GLU A 1 277 ? -0.976 13.602 -5.603 1.00 97.56 277 GLU A O 1
ATOM 2000 N N . PHE A 1 278 ? -2.834 13.256 -4.423 1.00 95.94 278 PHE A N 1
ATOM 2001 C CA . PHE A 1 278 ? -3.328 14.619 -4.622 1.00 95.94 278 PHE A CA 1
ATOM 2002 C C . PHE A 1 278 ? -2.638 15.623 -3.688 1.00 95.94 278 PHE A C 1
ATOM 2004 O O . PHE 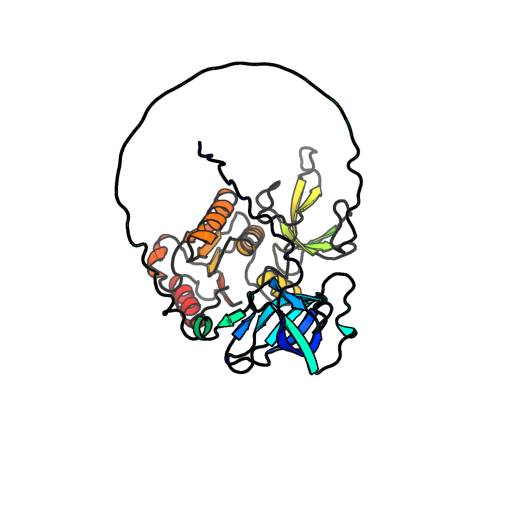A 1 278 ? -2.391 16.778 -4.042 1.00 95.94 278 PHE A O 1
ATOM 2011 N N . SER A 1 279 ? -2.341 15.206 -2.457 1.00 94.56 279 SER A N 1
ATOM 2012 C CA . SER A 1 279 ? -1.883 16.120 -1.420 1.00 94.56 279 SER A CA 1
ATOM 2013 C C . SER A 1 279 ? -0.374 16.356 -1.481 1.00 94.56 279 SER A C 1
ATOM 2015 O O . SER A 1 279 ? 0.435 15.443 -1.344 1.00 94.56 279 SER A O 1
ATOM 2017 N N . HIS A 1 280 ? 0.030 17.626 -1.559 1.00 94.19 280 HIS A N 1
ATOM 2018 C CA . HIS A 1 280 ? 1.443 18.024 -1.591 1.00 94.19 280 HIS A CA 1
ATOM 2019 C C . HIS A 1 280 ? 2.250 17.595 -0.357 1.00 94.19 280 HIS A C 1
ATOM 2021 O O . HIS A 1 280 ? 3.459 17.411 -0.457 1.00 94.19 280 HIS A O 1
ATOM 2027 N N . ARG A 1 281 ? 1.621 17.495 0.825 1.00 94.75 281 ARG A N 1
ATOM 2028 C CA . ARG A 1 281 ? 2.330 17.148 2.071 1.00 94.75 281 ARG A CA 1
ATOM 2029 C C . ARG A 1 281 ? 2.765 15.672 2.069 1.00 94.75 281 ARG A C 1
ATOM 2031 O O . ARG A 1 281 ? 3.973 15.462 2.041 1.00 94.75 281 ARG A O 1
ATOM 2038 N N . PRO A 1 282 ? 1.848 14.684 2.001 1.00 94.25 282 PRO A N 1
ATOM 2039 C CA . PRO A 1 282 ? 2.210 13.283 1.765 1.00 94.25 282 PRO A CA 1
ATOM 2040 C C . PRO A 1 282 ? 3.012 13.088 0.474 1.00 94.25 282 PRO A C 1
ATOM 2042 O O . PRO A 1 282 ? 3.948 12.297 0.444 1.00 94.25 282 PRO A O 1
ATOM 2045 N N . GLY A 1 283 ? 2.729 13.888 -0.560 1.00 94.56 283 GLY A N 1
ATOM 2046 C CA . GLY A 1 283 ? 3.478 13.882 -1.812 1.00 94.56 283 GLY A CA 1
ATOM 2047 C C . GLY A 1 283 ? 4.981 14.133 -1.650 1.00 94.56 283 GLY A C 1
ATOM 2048 O O . GLY A 1 283 ? 5.779 13.538 -2.369 1.00 94.56 283 GLY A O 1
ATOM 2049 N N . ARG A 1 284 ? 5.408 14.953 -0.678 1.00 95.19 284 ARG A N 1
ATOM 2050 C CA . ARG A 1 284 ? 6.843 15.139 -0.375 1.00 95.19 284 ARG A CA 1
ATOM 2051 C C . ARG A 1 284 ? 7.488 13.860 0.148 1.00 95.19 284 ARG A C 1
ATOM 2053 O O . ARG A 1 284 ? 8.612 13.551 -0.245 1.00 95.19 284 ARG A O 1
ATOM 2060 N N . ASP A 1 285 ? 6.784 13.131 1.006 1.00 94.75 285 ASP A N 1
ATOM 2061 C CA . ASP A 1 285 ? 7.264 11.865 1.558 1.00 94.75 285 ASP A CA 1
ATOM 2062 C C . ASP A 1 285 ? 7.300 10.790 0.468 1.00 94.75 285 ASP A C 1
ATOM 2064 O O . ASP A 1 285 ? 8.316 10.114 0.309 1.00 94.75 285 ASP A O 1
ATOM 2068 N N . LEU A 1 286 ? 6.269 10.733 -0.380 1.00 96.94 286 LEU A N 1
ATOM 2069 C CA . LEU A 1 286 ? 6.223 9.852 -1.546 1.00 96.94 286 LEU A CA 1
ATOM 2070 C C . LEU A 1 286 ? 7.393 10.105 -2.512 1.00 96.94 286 LEU A C 1
ATOM 2072 O O . LEU A 1 286 ? 8.039 9.161 -2.966 1.00 96.94 286 LEU A O 1
ATOM 2076 N N . ILE A 1 287 ? 7.721 11.371 -2.788 1.00 96.25 287 ILE A N 1
ATOM 2077 C CA . ILE A 1 287 ? 8.894 11.734 -3.598 1.00 96.25 287 ILE A CA 1
ATOM 2078 C C . ILE A 1 287 ? 10.188 11.241 -2.936 1.00 96.25 287 ILE A C 1
ATOM 2080 O O . ILE A 1 287 ? 11.086 10.763 -3.626 1.00 96.25 287 ILE A O 1
ATOM 2084 N N . ASN A 1 288 ? 10.310 11.327 -1.610 1.00 94.12 288 ASN A N 1
ATOM 2085 C CA . ASN A 1 288 ? 11.488 10.811 -0.910 1.00 94.12 288 ASN A CA 1
ATOM 2086 C C . ASN A 1 288 ? 11.592 9.282 -0.999 1.00 94.12 288 ASN A C 1
ATOM 2088 O O . ASN A 1 288 ? 12.696 8.770 -1.187 1.00 94.12 288 ASN A O 1
ATOM 2092 N N . VAL A 1 289 ? 10.469 8.558 -0.953 1.00 94.00 289 VAL A N 1
ATOM 2093 C CA . VAL A 1 289 ? 10.444 7.111 -1.224 1.00 94.00 289 VAL A CA 1
ATOM 2094 C C . VAL A 1 289 ? 10.926 6.829 -2.649 1.00 94.00 289 VAL A C 1
ATOM 2096 O O . VAL A 1 289 ? 11.823 6.003 -2.833 1.00 94.00 289 VAL A O 1
ATOM 2099 N N . ALA A 1 290 ? 10.413 7.560 -3.639 1.00 95.44 290 ALA A N 1
ATOM 2100 C CA . ALA A 1 290 ? 10.783 7.401 -5.046 1.00 95.44 290 ALA A CA 1
ATOM 2101 C C . ALA A 1 290 ? 12.253 7.743 -5.353 1.00 95.44 290 ALA A C 1
ATOM 2103 O O . ALA A 1 290 ? 12.853 7.135 -6.230 1.00 95.44 290 ALA A O 1
ATOM 2104 N N . LYS A 1 291 ? 12.891 8.650 -4.596 1.00 94.56 291 LYS A N 1
ATOM 2105 C CA . LYS A 1 291 ? 14.344 8.897 -4.727 1.00 94.56 291 LYS A CA 1
ATOM 2106 C C . LYS A 1 291 ? 15.177 7.649 -4.442 1.00 94.56 291 LYS A C 1
ATOM 2108 O O . LYS A 1 291 ? 16.227 7.466 -5.043 1.00 94.56 291 LYS A O 1
ATOM 2113 N N . SER A 1 292 ? 14.727 6.830 -3.493 1.00 91.75 292 SER A N 1
ATOM 2114 C CA . SER A 1 292 ? 15.404 5.581 -3.134 1.00 91.75 292 SER A CA 1
ATOM 2115 C C . SER A 1 292 ? 15.003 4.414 -4.043 1.00 91.75 292 SER A C 1
ATOM 2117 O O . SER A 1 292 ? 15.822 3.538 -4.304 1.00 91.75 292 SER A O 1
ATOM 2119 N N . ARG A 1 293 ? 13.762 4.405 -4.549 1.00 94.25 293 ARG A N 1
ATOM 2120 C CA . ARG A 1 293 ? 13.181 3.320 -5.353 1.00 94.25 293 ARG A CA 1
ATOM 2121 C C . ARG A 1 293 ? 12.956 3.772 -6.788 1.00 94.25 293 ARG A C 1
ATOM 2123 O O . ARG A 1 293 ? 11.969 4.435 -7.089 1.00 94.25 293 ARG A O 1
ATOM 2130 N N . THR A 1 294 ? 13.854 3.364 -7.676 1.00 94.19 294 THR A N 1
ATOM 2131 C CA . THR A 1 294 ? 13.867 3.785 -9.086 1.00 94.19 294 THR A CA 1
ATOM 2132 C C . THR A 1 294 ? 12.671 3.293 -9.901 1.00 94.19 294 THR A C 1
ATOM 2134 O O . THR A 1 294 ? 12.368 3.871 -10.940 1.00 94.19 294 THR A O 1
ATOM 2137 N N . ASN A 1 295 ? 11.972 2.255 -9.441 1.00 96.50 295 ASN A N 1
ATOM 2138 C CA . ASN A 1 295 ? 10.766 1.720 -10.069 1.00 96.50 295 ASN A CA 1
ATOM 2139 C C . ASN A 1 295 ? 9.466 2.401 -9.595 1.00 96.50 295 ASN A C 1
ATOM 2141 O O . ASN A 1 295 ? 8.388 2.016 -10.048 1.00 96.50 295 ASN A O 1
ATOM 2145 N N . VAL A 1 296 ? 9.538 3.414 -8.721 1.00 97.69 296 VAL A N 1
ATOM 2146 C CA . VAL A 1 296 ? 8.379 4.209 -8.285 1.00 97.69 296 VAL A CA 1
ATOM 2147 C C . VAL A 1 296 ? 8.386 5.570 -8.972 1.00 97.69 296 VAL A C 1
ATOM 2149 O O . VAL A 1 296 ? 9.338 6.337 -8.848 1.00 97.69 296 VAL A O 1
ATOM 2152 N N . ILE A 1 297 ? 7.288 5.900 -9.648 1.00 97.81 297 ILE A N 1
ATOM 2153 C CA . ILE A 1 297 ? 7.093 7.174 -10.345 1.00 97.81 297 ILE A CA 1
ATOM 2154 C C . ILE A 1 297 ? 6.032 7.971 -9.572 1.00 97.81 297 ILE A C 1
ATOM 2156 O O . ILE A 1 297 ? 4.848 7.633 -9.652 1.00 97.81 297 ILE A O 1
ATOM 2160 N N . PRO A 1 298 ? 6.423 8.996 -8.790 1.00 97.75 298 PRO A N 1
ATOM 2161 C CA . PRO A 1 298 ? 5.491 9.784 -7.995 1.00 97.75 298 PRO A CA 1
ATOM 2162 C C . PRO A 1 298 ? 4.779 10.816 -8.877 1.00 97.75 298 PRO A C 1
ATOM 2164 O O . PRO A 1 298 ? 5.418 11.589 -9.590 1.00 97.75 298 PRO A O 1
ATOM 2167 N N . ILE A 1 299 ? 3.451 10.854 -8.807 1.00 97.94 299 ILE A N 1
ATOM 2168 C CA . ILE A 1 299 ? 2.593 11.762 -9.571 1.00 97.94 299 ILE A CA 1
ATOM 2169 C C . ILE A 1 299 ? 1.756 12.559 -8.573 1.00 97.94 299 ILE A C 1
ATOM 2171 O O . ILE A 1 299 ? 0.837 12.021 -7.956 1.00 97.94 299 ILE A O 1
ATOM 2175 N N . ILE A 1 300 ? 2.088 13.841 -8.399 1.00 97.44 300 ILE A N 1
ATOM 2176 C CA . ILE A 1 300 ? 1.372 14.722 -7.470 1.00 97.44 300 ILE A CA 1
ATOM 2177 C C . ILE A 1 300 ? 0.265 15.463 -8.222 1.00 97.44 300 ILE A C 1
ATOM 2179 O O . ILE A 1 300 ? 0.458 16.597 -8.652 1.00 97.44 300 ILE A O 1
ATOM 2183 N N . GLU A 1 301 ? -0.862 14.788 -8.439 1.00 97.38 301 GLU A N 1
ATOM 2184 C CA . GLU A 1 301 ? -2.022 15.308 -9.171 1.00 97.38 301 GLU A CA 1
ATOM 2185 C C . GLU A 1 301 ? -3.343 14.692 -8.684 1.00 97.38 301 GLU A C 1
ATOM 2187 O O . GLU A 1 301 ? -3.373 13.673 -7.994 1.00 97.38 301 GLU A O 1
ATOM 2192 N N . ASP A 1 302 ? -4.461 15.317 -9.060 1.00 95.81 302 ASP A N 1
ATOM 2193 C CA . ASP A 1 302 ? -5.803 14.807 -8.755 1.00 95.81 302 ASP A CA 1
ATOM 2194 C C . ASP A 1 302 ? -6.195 13.641 -9.680 1.00 95.81 302 ASP A C 1
ATOM 2196 O O . ASP A 1 302 ? -6.382 13.816 -10.888 1.00 95.81 302 ASP A O 1
ATOM 2200 N N . ALA A 1 303 ? -6.415 12.463 -9.089 1.00 96.56 303 ALA A N 1
ATOM 2201 C CA . ALA A 1 303 ? -6.818 11.246 -9.791 1.00 96.56 303 ALA A CA 1
ATOM 2202 C C . ALA A 1 303 ? -8.172 11.352 -10.520 1.00 96.56 303 ALA A C 1
ATOM 2204 O O . ALA A 1 303 ? -8.471 10.532 -11.389 1.00 96.56 303 ALA A O 1
ATOM 2205 N N . ARG A 1 304 ? -8.997 12.363 -10.211 1.00 96.38 304 ARG A N 1
ATOM 2206 C CA . ARG A 1 304 ? -10.239 12.656 -10.951 1.00 96.38 304 ARG A CA 1
ATOM 2207 C C . ARG A 1 304 ? -9.981 13.147 -12.377 1.00 96.38 304 ARG A C 1
ATOM 2209 O O . ARG A 1 304 ? -10.906 13.124 -13.188 1.00 96.38 304 ARG A O 1
ATOM 2216 N N . HIS A 1 305 ? -8.759 13.596 -12.669 1.00 96.38 305 HIS A N 1
ATOM 2217 C CA . HIS A 1 305 ? -8.370 14.229 -13.926 1.00 96.38 305 HIS A CA 1
ATOM 2218 C C . HIS A 1 305 ? -7.196 13.483 -14.597 1.00 96.38 305 HIS A C 1
ATOM 2220 O O . HIS A 1 305 ? -6.119 14.064 -14.758 1.00 96.38 305 HIS A O 1
ATOM 2226 N N . PRO A 1 306 ? -7.384 12.225 -15.051 1.00 96.38 306 PRO A N 1
ATOM 2227 C CA . PRO A 1 306 ? -6.303 11.396 -15.604 1.00 96.38 306 PRO A CA 1
ATOM 2228 C C . PRO A 1 306 ? -5.579 12.016 -16.806 1.00 96.38 306 PRO A C 1
ATOM 2230 O O . PRO A 1 306 ? -4.391 11.781 -17.023 1.00 96.38 306 PRO A O 1
ATOM 2233 N N . LEU A 1 307 ? -6.260 12.890 -17.553 1.00 95.44 307 LEU A N 1
ATOM 2234 C CA . LEU A 1 307 ? -5.673 13.628 -18.671 1.00 95.44 307 LEU A CA 1
ATOM 2235 C C . LEU A 1 307 ? -4.486 14.515 -18.271 1.00 95.44 307 LEU A C 1
ATOM 2237 O O . LEU A 1 307 ? -3.641 14.781 -19.120 1.00 95.44 307 LEU A O 1
ATOM 2241 N N . LYS A 1 308 ? -4.384 14.953 -17.011 1.00 96.31 308 LYS A N 1
ATOM 2242 C CA . LYS A 1 308 ? -3.276 15.810 -16.560 1.00 96.31 308 LYS A CA 1
ATOM 2243 C C . LYS A 1 308 ? -1.938 15.080 -16.487 1.00 96.31 308 LYS A C 1
ATOM 2245 O O . LYS A 1 308 ? -0.901 15.685 -16.726 1.00 96.31 308 LYS A O 1
ATOM 2250 N N . TYR A 1 309 ? -1.955 13.781 -16.198 1.00 97.19 309 TYR A N 1
ATOM 2251 C CA . TYR A 1 309 ? -0.750 12.952 -16.082 1.00 97.19 309 TYR A CA 1
ATOM 2252 C C . TYR A 1 309 ? -0.665 11.865 -17.157 1.00 97.19 309 TYR A C 1
ATOM 2254 O O . TYR A 1 309 ? 0.176 10.970 -17.075 1.00 97.19 309 TYR A O 1
ATOM 2262 N N . ARG A 1 310 ? -1.467 11.980 -18.226 1.00 95.12 310 ARG A N 1
ATOM 2263 C CA . ARG A 1 310 ? -1.458 11.040 -19.361 1.00 95.12 310 ARG A CA 1
ATOM 2264 C C . ARG A 1 310 ? -0.102 10.883 -20.043 1.00 95.12 310 ARG A C 1
ATOM 2266 O O . ARG A 1 310 ? 0.126 9.893 -20.719 1.00 95.12 310 ARG A O 1
ATOM 2273 N N . MET A 1 311 ? 0.767 11.888 -19.930 1.00 95.19 311 MET A N 1
ATOM 2274 C CA . MET A 1 311 ? 2.103 11.856 -20.530 1.00 95.19 311 MET A CA 1
ATOM 2275 C C . MET A 1 311 ? 3.097 11.037 -19.700 1.00 95.19 311 MET A C 1
ATOM 2277 O O . MET A 1 311 ? 4.142 10.656 -20.214 1.00 95.19 311 MET A O 1
ATOM 2281 N N . LEU A 1 312 ? 2.786 10.788 -18.425 1.00 94.00 312 LEU A N 1
ATOM 2282 C CA . LEU A 1 312 ? 3.667 10.096 -17.485 1.00 94.00 312 LEU A CA 1
ATOM 2283 C C . LEU A 1 312 ? 3.324 8.609 -17.369 1.00 94.00 312 LEU A C 1
ATOM 2285 O O . LEU A 1 312 ? 4.216 7.784 -17.180 1.00 94.00 312 LEU A O 1
ATOM 2289 N N . VAL A 1 313 ? 2.037 8.269 -17.462 1.00 95.31 313 VAL A N 1
ATOM 2290 C CA . VAL A 1 313 ? 1.534 6.912 -17.229 1.00 95.31 313 VAL A CA 1
ATOM 2291 C C . VAL A 1 313 ? 1.360 6.181 -18.559 1.00 95.31 313 VAL A C 1
ATOM 2293 O O . VAL A 1 313 ? 0.590 6.608 -19.416 1.00 95.31 313 VAL A O 1
ATOM 2296 N N . GLY A 1 314 ? 2.085 5.072 -18.728 1.00 93.38 314 GLY A N 1
ATOM 2297 C CA . GLY A 1 314 ? 1.870 4.133 -19.831 1.00 93.38 314 GLY A CA 1
ATOM 2298 C C . GLY A 1 314 ? 0.783 3.103 -19.506 1.00 93.38 314 GLY A C 1
ATOM 2299 O O . GLY A 1 314 ? 0.244 3.093 -18.405 1.00 93.38 314 GLY A O 1
ATOM 2300 N N . MET A 1 315 ? 0.500 2.191 -20.441 1.00 97.06 315 MET A N 1
ATOM 2301 C CA . MET A 1 315 ? -0.465 1.110 -20.201 1.00 97.06 315 MET A CA 1
ATOM 2302 C C . MET A 1 315 ? -0.020 0.208 -19.036 1.00 97.06 315 MET A C 1
ATOM 2304 O O . MET A 1 315 ? 1.080 -0.363 -19.078 1.00 97.06 315 MET A O 1
ATOM 2308 N N . VAL A 1 316 ? -0.880 0.062 -18.029 1.00 97.75 316 VAL A N 1
ATOM 2309 C CA . VAL A 1 316 ? -0.655 -0.710 -16.800 1.00 97.75 316 VAL A CA 1
ATOM 2310 C C . VAL A 1 316 ? -1.396 -2.044 -16.817 1.00 97.75 316 VAL A C 1
ATOM 2312 O O . VAL A 1 316 ? -2.390 -2.209 -17.521 1.00 97.75 316 VAL A O 1
ATOM 2315 N N . ASP A 1 317 ? -0.881 -3.003 -16.054 1.00 97.56 317 ASP A N 1
ATOM 2316 C CA . ASP A 1 317 ? -1.474 -4.333 -15.891 1.00 97.56 317 ASP A CA 1
ATOM 2317 C C . ASP A 1 317 ? -2.519 -4.344 -14.771 1.00 97.56 317 ASP A C 1
ATOM 2319 O O . ASP A 1 317 ? -3.527 -5.036 -14.879 1.00 97.56 317 ASP A O 1
ATOM 2323 N N . VAL A 1 318 ? -2.282 -3.557 -13.713 1.00 97.69 318 VAL A N 1
ATOM 2324 C CA . VAL A 1 318 ? -3.146 -3.502 -12.529 1.00 97.69 318 VAL A CA 1
ATOM 2325 C C . VAL A 1 318 ? -3.374 -2.061 -12.090 1.00 97.69 318 VAL A C 1
ATOM 2327 O O . VAL A 1 318 ? -2.428 -1.273 -12.000 1.00 97.69 318 VAL A O 1
ATOM 2330 N N . VAL A 1 319 ? -4.616 -1.724 -11.753 1.00 98.00 319 VAL A N 1
ATOM 2331 C CA . VAL A 1 319 ? -4.956 -0.507 -11.001 1.00 98.00 319 VAL A CA 1
ATOM 2332 C C . VAL A 1 319 ? -5.247 -0.901 -9.556 1.00 98.00 319 VAL A C 1
ATOM 2334 O O . VAL A 1 319 ? -6.131 -1.710 -9.300 1.00 98.00 319 VAL A O 1
ATOM 2337 N N . PHE A 1 320 ? -4.525 -0.322 -8.602 1.00 97.75 320 PHE A N 1
ATOM 2338 C CA . PHE A 1 320 ? -4.831 -0.444 -7.179 1.00 97.75 320 PHE A CA 1
ATOM 2339 C C . PHE A 1 320 ? -5.362 0.893 -6.668 1.00 97.75 320 PHE A C 1
ATOM 2341 O O . PHE A 1 320 ? -4.690 1.916 -6.804 1.00 97.75 320 PHE A O 1
ATOM 2348 N N . ALA A 1 321 ? -6.560 0.902 -6.092 1.00 96.81 321 ALA A N 1
ATOM 2349 C CA . ALA A 1 321 ? -7.223 2.118 -5.643 1.00 96.81 321 ALA A CA 1
ATOM 2350 C C . ALA A 1 321 ? -7.477 2.098 -4.137 1.00 96.81 321 ALA A C 1
ATOM 2352 O O . ALA A 1 321 ? -8.286 1.314 -3.654 1.00 96.81 321 ALA A O 1
ATOM 2353 N N . ASP A 1 322 ? -6.828 3.018 -3.425 1.00 95.31 322 ASP A N 1
ATOM 2354 C CA . ASP A 1 322 ? -6.948 3.229 -1.980 1.00 95.31 322 ASP A CA 1
ATOM 2355 C C . ASP A 1 322 ? -7.381 4.674 -1.713 1.00 95.31 322 ASP A C 1
ATOM 2357 O O . ASP A 1 322 ? -6.661 5.493 -1.139 1.00 95.31 322 ASP A O 1
ATOM 2361 N N . VAL A 1 323 ? -8.557 5.027 -2.235 1.00 92.06 323 VAL A N 1
ATOM 2362 C CA . VAL A 1 323 ? -9.114 6.379 -2.128 1.00 92.06 323 VAL A CA 1
ATOM 2363 C C . VAL A 1 323 ? -10.409 6.360 -1.335 1.00 92.06 323 VAL A C 1
ATOM 2365 O O . VAL A 1 323 ? -11.389 5.742 -1.726 1.00 92.06 323 VAL A O 1
ATOM 2368 N N . ALA A 1 324 ? -10.447 7.119 -0.244 1.00 90.44 324 ALA A N 1
ATOM 2369 C CA . ALA A 1 324 ? -11.661 7.338 0.535 1.00 90.44 324 ALA A CA 1
ATOM 2370 C C . ALA A 1 324 ? -12.437 8.543 -0.025 1.00 90.44 324 ALA A C 1
ATOM 2372 O O . ALA A 1 324 ? -12.428 9.627 0.562 1.00 90.44 324 ALA A O 1
ATOM 2373 N N . GLN A 1 325 ? -13.032 8.398 -1.213 1.00 91.06 325 GLN A N 1
ATOM 2374 C CA . GLN A 1 325 ? -13.852 9.438 -1.851 1.00 91.06 325 GLN A CA 1
ATOM 2375 C C . GLN A 1 325 ? -15.237 8.887 -2.224 1.00 91.06 325 GLN A C 1
ATOM 2377 O O . GLN A 1 325 ? -15.317 7.748 -2.680 1.00 91.06 325 GLN A O 1
ATOM 2382 N N . PRO A 1 326 ? -16.322 9.681 -2.114 1.00 92.31 326 PRO A N 1
ATOM 2383 C CA . PRO A 1 326 ? -17.664 9.237 -2.509 1.00 92.31 326 PRO A CA 1
ATOM 2384 C C . PRO A 1 326 ? -17.765 8.799 -3.977 1.00 92.31 326 PRO A C 1
ATOM 2386 O O . PRO A 1 326 ? -18.578 7.950 -4.323 1.00 92.31 326 PRO A O 1
ATOM 2389 N N . ASP A 1 327 ? -16.930 9.361 -4.851 1.00 93.19 327 ASP A N 1
ATOM 2390 C CA . ASP A 1 327 ? -16.874 9.056 -6.278 1.00 93.19 327 ASP A CA 1
ATOM 2391 C C . ASP A 1 327 ? -15.734 8.086 -6.651 1.00 93.19 327 ASP A C 1
ATOM 2393 O O . ASP A 1 327 ? -15.284 8.073 -7.799 1.00 93.19 327 ASP A O 1
ATOM 2397 N N . GLN A 1 328 ? -15.288 7.241 -5.708 1.00 94.00 328 GLN A N 1
ATOM 2398 C CA . GLN A 1 328 ? -14.223 6.242 -5.897 1.00 94.00 328 GLN A CA 1
ATOM 2399 C C . GLN A 1 328 ? -14.424 5.399 -7.164 1.00 94.00 328 GLN A C 1
ATOM 2401 O O . GLN A 1 328 ? -13.510 5.304 -7.982 1.00 94.00 328 GLN A O 1
ATOM 2406 N N . ALA A 1 329 ? -15.625 4.856 -7.387 1.00 95.12 329 ALA A N 1
ATOM 2407 C CA . ALA A 1 329 ? -15.917 4.036 -8.566 1.00 95.12 329 ALA A CA 1
ATOM 2408 C C . ALA A 1 329 ? -15.687 4.797 -9.885 1.00 95.12 329 ALA A C 1
ATOM 2410 O O . ALA A 1 329 ? -15.104 4.260 -10.826 1.00 95.12 329 ALA A O 1
ATOM 2411 N N . ARG A 1 330 ? -16.075 6.078 -9.942 1.00 96.31 330 ARG A N 1
ATOM 2412 C CA . ARG A 1 330 ? -15.868 6.938 -11.116 1.00 96.31 330 ARG A CA 1
ATOM 2413 C C . ARG A 1 330 ? -14.383 7.216 -11.345 1.00 96.31 330 ARG A C 1
ATOM 2415 O O . ARG A 1 330 ? -13.930 7.192 -12.487 1.00 96.31 330 ARG A O 1
ATOM 2422 N N . ILE A 1 331 ? -13.627 7.477 -10.277 1.00 96.62 331 ILE A N 1
ATOM 2423 C CA . ILE A 1 331 ? -12.175 7.701 -10.346 1.00 96.62 331 ILE A CA 1
ATOM 2424 C C . ILE A 1 331 ? -11.479 6.462 -10.917 1.00 96.62 331 ILE A C 1
ATOM 2426 O O . ILE A 1 331 ? -10.686 6.588 -11.853 1.00 96.62 331 ILE A O 1
ATOM 2430 N N . VAL A 1 332 ? -11.802 5.275 -10.396 1.00 96.75 332 VAL A N 1
ATOM 2431 C CA . VAL A 1 332 ? -11.224 4.008 -10.863 1.00 96.75 332 VAL A CA 1
ATOM 2432 C C . VAL A 1 332 ? -11.620 3.726 -12.307 1.00 96.75 332 VAL A C 1
ATOM 2434 O O . VAL A 1 332 ? -10.746 3.422 -13.115 1.00 96.75 332 VAL A O 1
ATOM 2437 N N . ALA A 1 333 ? -12.896 3.894 -12.665 1.00 96.31 333 ALA A N 1
ATOM 2438 C CA . ALA A 1 333 ? -13.379 3.669 -14.025 1.00 96.31 333 ALA A CA 1
ATOM 2439 C C . ALA A 1 333 ? -12.669 4.566 -15.048 1.00 96.31 333 ALA A C 1
ATOM 2441 O O . ALA A 1 333 ? -12.204 4.080 -16.076 1.00 96.31 333 ALA A O 1
ATOM 2442 N N . LEU A 1 334 ? -12.518 5.862 -14.751 1.00 96.75 334 LEU A N 1
ATOM 2443 C CA . LEU A 1 334 ? -11.808 6.788 -15.634 1.00 96.75 334 LEU A CA 1
ATOM 2444 C C . LEU A 1 334 ? -10.333 6.412 -15.777 1.00 96.75 334 LEU A C 1
ATOM 2446 O O . LEU A 1 334 ? -9.838 6.308 -16.893 1.00 96.75 334 LEU A O 1
ATOM 2450 N N . ASN A 1 335 ? -9.627 6.179 -14.670 1.00 97.56 335 ASN A N 1
ATOM 2451 C CA . ASN A 1 335 ? -8.214 5.799 -14.725 1.00 97.56 335 ASN A CA 1
ATOM 2452 C C . ASN A 1 335 ? -7.996 4.483 -15.472 1.00 97.56 335 ASN A C 1
ATOM 2454 O O . ASN A 1 335 ? -7.072 4.381 -16.277 1.00 97.56 335 ASN A O 1
ATOM 2458 N N . SER A 1 336 ? -8.875 3.510 -15.251 1.00 96.81 336 SER A N 1
ATOM 2459 C CA . SER A 1 336 ? -8.814 2.222 -15.934 1.00 96.81 336 SER A CA 1
ATOM 2460 C C . SER A 1 336 ? -9.071 2.382 -17.428 1.00 96.81 336 SER A C 1
ATOM 2462 O O . SER A 1 336 ? -8.324 1.841 -18.231 1.00 96.81 336 SER A O 1
ATOM 2464 N N . HIS A 1 337 ? -10.044 3.206 -17.820 1.00 95.94 337 HIS A N 1
ATOM 2465 C CA . HIS A 1 337 ? -10.320 3.471 -19.230 1.00 95.94 337 HIS A CA 1
ATOM 2466 C C . HIS A 1 337 ? -9.123 4.086 -19.976 1.00 95.94 337 HIS A C 1
ATOM 2468 O O . HIS A 1 337 ? -8.894 3.764 -21.138 1.00 95.94 337 HIS A O 1
ATOM 2474 N N . TYR A 1 338 ? -8.354 4.960 -19.319 1.00 95.50 338 TYR A N 1
ATOM 2475 C CA . TYR A 1 338 ? -7.197 5.609 -19.944 1.00 95.50 338 TYR A CA 1
ATOM 2476 C C . TYR A 1 338 ? -5.915 4.772 -19.909 1.00 95.50 338 TYR A C 1
ATOM 2478 O O . TYR A 1 338 ? -5.101 4.901 -20.824 1.00 95.50 338 TYR A O 1
ATOM 2486 N N . PHE A 1 339 ? -5.698 3.976 -18.859 1.00 97.69 339 PHE A N 1
ATOM 2487 C CA . PHE A 1 339 ? -4.384 3.381 -18.590 1.00 97.69 339 PHE A CA 1
ATOM 2488 C C . PHE A 1 339 ? -4.386 1.862 -18.432 1.00 97.69 339 PHE A C 1
ATOM 2490 O O . PHE A 1 339 ? -3.331 1.256 -18.604 1.00 97.69 339 PHE A O 1
ATOM 2497 N N . LEU A 1 340 ? -5.505 1.219 -18.101 1.00 97.56 340 LEU A N 1
ATOM 2498 C CA . LEU A 1 340 ? -5.531 -0.229 -17.887 1.00 97.56 340 LEU A CA 1
ATOM 2499 C C . LEU A 1 340 ? -5.573 -0.962 -19.230 1.00 97.56 340 LEU A C 1
ATOM 2501 O O . LEU A 1 340 ? -6.337 -0.608 -20.128 1.00 97.56 340 LEU A O 1
ATOM 2505 N N . LYS A 1 341 ? -4.734 -1.988 -19.388 1.00 97.25 341 LYS A N 1
ATOM 2506 C CA . LYS A 1 341 ? -4.759 -2.852 -20.576 1.00 97.25 341 LYS A CA 1
ATOM 2507 C C . LYS A 1 341 ? -6.084 -3.608 -20.673 1.00 97.25 341 LYS A C 1
ATOM 2509 O O . LYS A 1 341 ? -6.719 -3.909 -19.667 1.00 97.25 341 LYS A O 1
ATOM 2514 N N . ASN A 1 342 ? -6.458 -3.997 -21.891 1.00 94.75 342 ASN A N 1
ATOM 2515 C CA . ASN A 1 342 ? -7.561 -4.935 -22.088 1.00 94.75 342 ASN A CA 1
ATOM 2516 C C . ASN A 1 342 ? -7.253 -6.251 -21.359 1.00 94.75 342 ASN A C 1
ATOM 2518 O O . ASN A 1 342 ? -6.191 -6.834 -21.573 1.00 94.75 342 ASN A O 1
ATOM 2522 N N . GLY A 1 343 ? -8.179 -6.694 -20.507 1.00 92.19 343 GLY A N 1
ATOM 2523 C CA . GLY A 1 343 ? -7.984 -7.861 -19.642 1.00 92.19 343 GLY A CA 1
ATOM 2524 C C . GLY A 1 343 ? -7.070 -7.617 -18.436 1.00 92.19 343 GLY A C 1
ATOM 2525 O O . GLY A 1 343 ? -6.672 -8.584 -17.801 1.00 92.19 343 GLY A O 1
ATOM 2526 N N . GLY A 1 344 ? -6.708 -6.363 -18.148 1.00 93.56 344 GLY A N 1
ATOM 2527 C CA . GLY A 1 344 ? -6.056 -5.987 -16.898 1.00 93.56 344 GLY A CA 1
ATOM 2528 C C . GLY A 1 344 ? -7.048 -5.907 -15.738 1.00 93.56 344 GLY A C 1
ATOM 2529 O O . GLY A 1 344 ? -8.257 -5.773 -15.939 1.00 93.56 344 GLY A O 1
ATOM 2530 N N . ASP A 1 345 ? -6.515 -5.937 -14.522 1.00 95.81 345 ASP A N 1
ATOM 2531 C CA . ASP A 1 345 ? -7.305 -6.072 -13.301 1.00 95.81 345 ASP A CA 1
ATOM 2532 C C . ASP A 1 345 ? -7.327 -4.786 -12.470 1.00 95.81 345 ASP A C 1
ATOM 2534 O O . ASP A 1 345 ? -6.406 -3.966 -12.490 1.00 95.81 345 ASP A O 1
ATOM 2538 N N . SER A 1 346 ? -8.400 -4.602 -11.704 1.00 94.00 346 SER A N 1
ATOM 2539 C CA . SER A 1 346 ? -8.526 -3.505 -10.744 1.00 94.00 346 SER A CA 1
ATOM 2540 C C . SER A 1 346 ? -8.805 -4.049 -9.352 1.00 94.00 346 SER A C 1
ATOM 2542 O O . SER A 1 346 ? -9.720 -4.844 -9.159 1.00 94.00 346 SER A O 1
ATOM 2544 N N . VAL A 1 347 ? -8.037 -3.582 -8.374 1.00 94.12 347 VAL A N 1
ATOM 2545 C CA . VAL A 1 347 ? -8.221 -3.890 -6.957 1.00 94.12 347 VAL A CA 1
ATOM 2546 C C . VAL A 1 347 ? -8.634 -2.605 -6.250 1.00 94.12 347 VAL A C 1
ATOM 2548 O O . VAL A 1 347 ? -7.933 -1.595 -6.325 1.00 94.12 347 VAL A O 1
ATOM 2551 N N . ILE A 1 348 ? -9.782 -2.638 -5.577 1.00 93.50 348 ILE A N 1
ATOM 2552 C CA . ILE A 1 348 ? -10.355 -1.492 -4.865 1.00 93.50 348 ILE A CA 1
ATOM 2553 C C . ILE A 1 348 ? -10.357 -1.819 -3.372 1.00 93.50 348 ILE A C 1
ATOM 2555 O O . ILE A 1 348 ? -10.860 -2.870 -2.976 1.00 93.50 348 ILE A O 1
ATOM 2559 N N . ALA A 1 349 ? -9.766 -0.930 -2.575 1.00 83.56 349 ALA A N 1
ATOM 2560 C CA . ALA A 1 349 ? -9.613 -1.036 -1.126 1.00 83.56 349 ALA A CA 1
ATOM 2561 C C . ALA A 1 349 ? -10.249 0.158 -0.391 1.00 83.56 349 ALA A C 1
ATOM 2563 O O . ALA A 1 349 ? -10.647 1.152 -1.040 1.00 83.56 349 ALA A O 1
#

pLDDT: mean 79.64, std 22.76, range [28.64, 98.44]

Secondary structure (DSSP, 8-state):
-----------------PPSPS-EEEEEEEEEEETTEEEEEETTTTTEEEPTT-EEE-TT--EEEEEEEEES-TTS-EEEEEEPTT--GGGS-TT-EEEEEGGGEEETHHHH-TT-------------------------------------------S--TT---EEEE-SSTTEEEEESSS-EEEEE-SSTT--SSS--EEEEEEEE-TTSPEEEEEEEE--GGG-HHHHHHHTT-S-----TT-EEEEE--TTSHHHHHHHHHH-TTSEEEEEE--HHHHHHHHHHHHH-TTEEEEES-TT-GGGSTTT---EEEEEE----TTHHHHHHHHHHHHEEEEEEEEE-

Organism: Trieres chinensis (NCBI:txid1514140)

Foldseek 3Di:
DYDDDDDPPPDDPDPPPPPQAPDKDWFFWFDDDDFQKTKTKGPPLQWKDFDAQFFKAAPVSHTFFGWHDWDDDSVTIMTIGRGDPPHDNVVDDTGRIMITHPVGIDTSCVVVPVPPPDPPDPDDDDDDDDDDDDDDDDDDDDDDDDDDDPDDDDDDDPDDDPPFDWDWADDPAAQWIWTDGPDIFIKGWQPQPPDDLPPFDKDWDFADQDPVRGTDTTMITTDDVVVDVVVVCSVVPPPDPQQAALFEEEEAACQLVNVVSRSLRRNDDNYAYEHEDQDPVSLVNLVVSCVRRVRYHRHHHDLLCVVVCLVPAAAGQEYEYDDPDPCSVNSQVVNCVSHYDDVGYYHYD